Protein AF-A0A354B1X1-F1 (afdb_monomer_lite)

Structure (mmCIF, N/CA/C/O backbone):
data_AF-A0A354B1X1-F1
#
_entry.id   AF-A0A354B1X1-F1
#
loop_
_atom_site.group_PDB
_atom_site.id
_atom_site.type_symbol
_atom_site.label_atom_id
_atom_site.label_alt_id
_atom_site.label_comp_id
_atom_site.label_asym_id
_atom_site.label_entity_id
_atom_site.label_seq_id
_atom_site.pdbx_PDB_ins_code
_atom_site.Cartn_x
_atom_site.Cartn_y
_atom_site.Cartn_z
_atom_site.occupancy
_atom_site.B_iso_or_equiv
_atom_site.auth_seq_id
_atom_site.auth_comp_id
_atom_site.auth_asym_id
_atom_site.auth_atom_id
_atom_site.pdbx_PDB_model_num
ATOM 1 N N . MET A 1 1 ? -5.782 5.991 11.100 1.00 53.84 1 MET A N 1
ATOM 2 C CA . MET A 1 1 ? -5.327 4.883 10.242 1.00 53.84 1 MET A CA 1
ATOM 3 C C . MET A 1 1 ? -3.814 4.910 10.112 1.00 53.84 1 MET A C 1
ATOM 5 O O . MET A 1 1 ? -3.247 5.994 9.993 1.00 53.84 1 MET A O 1
ATOM 9 N N . LEU A 1 2 ? -3.175 3.744 10.144 1.00 49.97 2 LEU A N 1
ATOM 10 C CA . LEU A 1 2 ? -1.757 3.571 9.837 1.00 49.97 2 LEU A CA 1
ATOM 11 C C . LEU A 1 2 ? -1.636 2.838 8.501 1.00 49.97 2 LEU A C 1
ATOM 13 O O . LEU A 1 2 ? -2.218 1.767 8.366 1.00 49.97 2 LEU A O 1
ATOM 17 N N . ALA A 1 3 ? -0.896 3.402 7.552 1.00 46.31 3 ALA A N 1
ATOM 18 C CA . ALA A 1 3 ? -0.433 2.685 6.369 1.00 46.31 3 ALA A CA 1
ATOM 19 C C . ALA A 1 3 ? 1.086 2.509 6.469 1.00 46.31 3 ALA A C 1
ATOM 21 O O . ALA A 1 3 ? 1.779 3.444 6.873 1.00 46.31 3 ALA A O 1
ATOM 22 N N . GLY A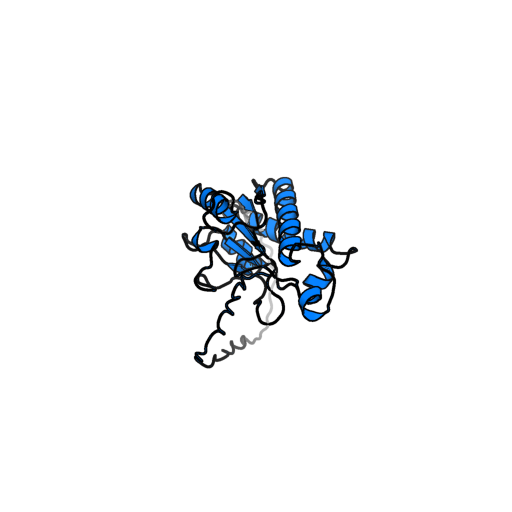 1 4 ? 1.622 1.339 6.142 1.00 41.38 4 GLY A N 1
ATOM 23 C CA . GLY A 1 4 ? 3.069 1.112 6.161 1.00 41.38 4 GLY A CA 1
ATOM 24 C C . GLY A 1 4 ? 3.432 -0.305 5.747 1.00 41.38 4 GLY A C 1
ATOM 25 O O . GLY A 1 4 ? 2.652 -1.218 5.975 1.00 41.38 4 GLY A O 1
ATOM 26 N N . HIS A 1 5 ? 4.613 -0.471 5.158 1.00 47.06 5 HIS A N 1
ATOM 27 C CA . HIS A 1 5 ? 5.128 -1.736 4.621 1.00 47.06 5 HIS A CA 1
ATOM 28 C C . HIS A 1 5 ? 6.514 -2.013 5.206 1.00 47.06 5 HIS A C 1
ATOM 30 O O . HIS A 1 5 ? 7.311 -1.078 5.345 1.00 47.06 5 HIS A O 1
ATOM 36 N N . ALA A 1 6 ? 6.821 -3.267 5.536 1.00 42.53 6 ALA A N 1
ATOM 37 C CA . ALA A 1 6 ? 8.193 -3.672 5.827 1.00 42.53 6 ALA A CA 1
ATOM 38 C C . ALA A 1 6 ? 8.509 -5.035 5.217 1.00 42.53 6 ALA A C 1
ATOM 40 O O . ALA A 1 6 ? 8.287 -6.073 5.833 1.00 42.53 6 ALA A O 1
ATOM 41 N N . ASP A 1 7 ? 9.170 -5.017 4.062 1.00 45.78 7 ASP A N 1
ATOM 42 C CA . ASP A 1 7 ? 9.957 -6.172 3.652 1.00 45.78 7 ASP A CA 1
ATOM 43 C C . ASP A 1 7 ? 11.351 -6.087 4.248 1.00 45.78 7 ASP A C 1
ATOM 45 O O . ASP A 1 7 ? 12.165 -5.224 3.901 1.00 45.78 7 ASP A O 1
ATOM 49 N N . SER A 1 8 ? 11.637 -7.051 5.114 1.00 38.62 8 SER A N 1
ATOM 50 C CA . SER A 1 8 ? 12.987 -7.350 5.557 1.00 38.62 8 SER A CA 1
ATOM 51 C C . SER A 1 8 ? 13.768 -7.972 4.396 1.00 38.62 8 SER A C 1
ATOM 53 O O . SER A 1 8 ? 13.547 -9.113 3.992 1.00 38.62 8 SER A O 1
ATOM 55 N N . GLN A 1 9 ? 14.721 -7.222 3.841 1.00 42.44 9 GLN A N 1
ATOM 56 C CA . GLN A 1 9 ? 15.690 -7.791 2.905 1.00 42.44 9 GLN A CA 1
ATOM 57 C C . GLN A 1 9 ? 16.529 -8.818 3.689 1.00 42.44 9 GLN A C 1
ATOM 59 O O . GLN A 1 9 ? 17.322 -8.424 4.550 1.00 42.44 9 GLN A O 1
ATOM 64 N N . GLY A 1 10 ? 16.317 -10.116 3.437 1.00 36.12 10 GLY A N 1
ATOM 65 C CA . GLY A 1 10 ? 17.122 -11.213 3.998 1.00 36.12 10 GLY A CA 1
ATOM 66 C C . GLY A 1 10 ? 16.450 -12.147 5.018 1.00 36.12 10 GLY A C 1
ATOM 67 O O . GLY A 1 10 ? 17.158 -12.940 5.634 1.00 36.12 10 GLY A O 1
ATOM 68 N N . ILE A 1 11 ? 15.126 -12.101 5.198 1.00 39.53 11 ILE A N 1
ATOM 69 C CA . ILE A 1 11 ? 14.359 -13.106 5.965 1.00 39.53 11 ILE A CA 1
ATOM 70 C C . ILE A 1 11 ? 13.405 -13.824 4.996 1.00 39.53 11 ILE A C 1
ATOM 72 O O . ILE A 1 11 ? 13.060 -13.277 3.948 1.00 39.53 11 ILE A O 1
ATOM 76 N N . GLY A 1 12 ? 13.006 -15.066 5.293 1.00 35.75 12 GLY A N 1
ATOM 77 C CA . GLY A 1 12 ? 11.992 -15.770 4.499 1.00 35.75 12 GLY A CA 1
ATOM 78 C C . GLY A 1 12 ? 10.719 -14.924 4.371 1.00 35.75 12 GLY A C 1
ATOM 79 O O . GLY A 1 12 ? 10.149 -14.542 5.389 1.00 35.75 12 GLY A O 1
ATOM 80 N N . GLY A 1 13 ? 10.319 -14.614 3.132 1.00 51.28 13 GLY A N 1
ATOM 81 C CA . GLY A 1 13 ? 9.258 -13.647 2.817 1.00 51.28 13 GLY A CA 1
ATOM 82 C C . GLY A 1 13 ? 9.728 -12.372 2.101 1.00 51.28 13 GLY A C 1
ATOM 83 O O . GLY A 1 13 ? 8.904 -11.505 1.862 1.00 51.28 13 GLY A O 1
ATOM 84 N N . ALA A 1 14 ? 11.015 -12.241 1.753 1.00 58.31 14 ALA A N 1
ATOM 85 C CA . ALA A 1 14 ? 11.520 -11.100 0.984 1.00 58.31 14 ALA A CA 1
ATOM 86 C C . ALA A 1 14 ? 10.729 -10.914 -0.327 1.00 58.31 14 ALA A C 1
ATOM 88 O O . ALA A 1 14 ? 10.703 -11.830 -1.152 1.00 58.31 14 ALA A O 1
ATOM 89 N N . GLY A 1 15 ? 10.096 -9.746 -0.485 1.00 71.56 15 GLY A N 1
ATOM 90 C CA . GLY A 1 15 ? 9.205 -9.421 -1.599 1.00 71.56 15 GLY A CA 1
ATOM 91 C C . GLY A 1 15 ? 9.776 -9.663 -3.002 1.00 71.56 15 GLY A C 1
ATOM 92 O O . GLY A 1 15 ? 10.963 -9.919 -3.212 1.00 71.56 15 GLY A O 1
ATOM 93 N N . THR A 1 16 ? 8.920 -9.583 -4.011 1.00 85.88 16 THR A N 1
ATOM 94 C CA . THR A 1 16 ? 9.250 -9.956 -5.384 1.00 85.88 16 THR A CA 1
ATOM 95 C C . THR A 1 16 ? 9.919 -8.831 -6.182 1.00 85.88 16 THR A C 1
ATOM 97 O O . THR A 1 16 ? 9.660 -7.640 -6.003 1.00 85.88 16 THR A O 1
ATOM 100 N N . GLY A 1 17 ? 10.770 -9.206 -7.141 1.00 88.88 17 GLY A N 1
ATOM 101 C CA . GLY A 1 17 ? 11.279 -8.281 -8.160 1.00 88.88 17 GLY A CA 1
ATOM 102 C C . GLY A 1 17 ? 10.258 -7.936 -9.253 1.00 88.88 17 GLY A C 1
ATOM 103 O O . GLY A 1 17 ? 10.550 -7.091 -10.091 1.00 88.88 17 GLY A O 1
ATOM 104 N N . GLY A 1 18 ? 9.095 -8.594 -9.276 1.00 92.94 18 GLY A N 1
ATOM 105 C CA . GLY A 1 18 ? 8.149 -8.508 -10.392 1.00 92.94 18 GLY A CA 1
ATOM 106 C C . GLY A 1 18 ? 8.584 -9.330 -11.608 1.00 92.94 18 GLY A C 1
ATOM 107 O O . GLY A 1 18 ? 9.717 -9.821 -11.688 1.00 92.94 18 GLY A O 1
ATOM 108 N N . GLU A 1 19 ? 7.670 -9.530 -12.555 1.00 95.75 19 GLU A N 1
ATOM 109 C CA . GLU A 1 19 ? 7.918 -10.333 -13.751 1.00 95.75 19 GLU A CA 1
ATOM 110 C C . GLU A 1 19 ? 9.001 -9.709 -14.641 1.00 95.75 19 GLU A C 1
ATOM 112 O O . GLU A 1 19 ? 9.834 -10.428 -15.208 1.00 95.75 19 GLU A O 1
ATOM 117 N N . ALA A 1 20 ? 9.043 -8.379 -14.745 1.00 96.19 20 ALA A N 1
ATOM 118 C CA . ALA A 1 20 ? 10.029 -7.680 -15.556 1.00 96.19 20 ALA A CA 1
ATOM 119 C C . ALA A 1 20 ? 11.461 -7.968 -15.085 1.00 96.19 20 ALA A C 1
ATOM 121 O O . ALA A 1 20 ? 12.326 -8.246 -15.916 1.00 96.19 20 ALA A O 1
ATOM 122 N N . VAL A 1 21 ? 11.720 -7.953 -13.774 1.00 94.31 21 VAL A N 1
ATOM 123 C CA . VAL A 1 21 ? 13.049 -8.284 -13.230 1.00 94.31 21 VAL A CA 1
ATOM 124 C C . VAL A 1 21 ? 13.249 -9.797 -13.201 1.00 94.31 21 VAL A C 1
ATOM 126 O O . VAL A 1 21 ? 14.232 -10.300 -13.742 1.00 94.31 21 VAL A O 1
ATOM 129 N N . GLY A 1 22 ? 12.303 -10.530 -12.608 1.00 90.31 22 GLY A N 1
ATOM 130 C CA . GLY A 1 22 ? 12.440 -11.954 -12.305 1.00 90.31 22 GLY A CA 1
ATOM 131 C C . GLY A 1 22 ? 12.430 -12.878 -13.524 1.00 90.31 22 GLY A C 1
ATOM 132 O O . GLY A 1 22 ? 13.046 -13.940 -13.481 1.00 90.31 22 GLY A O 1
ATOM 133 N N . ARG A 1 23 ? 11.768 -12.486 -14.622 1.00 93.06 23 ARG A N 1
ATOM 134 C CA . ARG A 1 23 ? 11.702 -13.286 -15.861 1.00 93.06 23 ARG A CA 1
ATOM 135 C C . ARG A 1 23 ? 12.296 -12.604 -17.081 1.00 93.06 23 ARG A C 1
ATOM 137 O O . ARG A 1 23 ? 12.815 -13.294 -17.952 1.00 93.06 23 ARG A O 1
ATOM 144 N N . ARG A 1 24 ? 12.193 -11.275 -17.185 1.00 93.69 24 ARG A N 1
ATOM 145 C CA . ARG A 1 24 ? 12.568 -10.538 -18.408 1.00 93.69 24 ARG A CA 1
ATOM 146 C C . ARG A 1 24 ? 13.929 -9.840 -18.314 1.00 93.69 24 ARG A C 1
ATOM 148 O O . ARG A 1 24 ? 14.354 -9.223 -19.287 1.00 93.69 24 ARG A O 1
ATOM 155 N N . GLY A 1 25 ? 14.619 -9.938 -17.175 1.00 93.00 25 GLY A N 1
ATOM 156 C CA . GLY A 1 25 ? 15.965 -9.390 -16.988 1.00 93.00 25 GLY A CA 1
ATOM 157 C C . GLY A 1 25 ? 16.028 -7.860 -16.942 1.00 93.00 25 GLY A C 1
ATOM 158 O O . GLY A 1 25 ? 17.091 -7.282 -17.175 1.00 93.00 25 GLY A O 1
ATOM 159 N N . ALA A 1 26 ? 14.909 -7.185 -16.661 1.00 95.50 26 ALA A N 1
ATOM 160 C CA . ALA A 1 26 ? 14.908 -5.748 -16.421 1.00 95.50 26 ALA A CA 1
ATOM 161 C C . ALA A 1 26 ? 15.736 -5.406 -15.173 1.00 95.50 26 ALA A C 1
ATOM 163 O O . ALA A 1 26 ? 15.886 -6.209 -14.252 1.00 95.50 26 ALA A O 1
ATOM 164 N N . ARG A 1 27 ? 16.257 -4.178 -15.118 1.00 95.62 27 ARG A N 1
ATOM 165 C CA . ARG A 1 27 ? 16.902 -3.670 -13.901 1.00 95.62 27 ARG A CA 1
ATOM 166 C C . ARG A 1 27 ? 15.845 -3.392 -12.820 1.00 95.62 27 ARG A C 1
ATOM 168 O O . ARG A 1 27 ? 14.751 -2.955 -13.183 1.00 95.62 27 ARG A O 1
ATOM 175 N N . PRO A 1 28 ? 16.159 -3.571 -11.526 1.00 94.62 28 PRO A N 1
ATOM 176 C CA . PRO A 1 28 ? 15.285 -3.125 -10.442 1.00 94.62 28 PRO A CA 1
ATOM 177 C C . PRO A 1 28 ? 14.947 -1.638 -10.569 1.00 94.62 28 PRO A C 1
ATOM 179 O O . PRO A 1 28 ? 15.780 -0.856 -11.038 1.00 94.62 28 PRO A O 1
ATOM 182 N N . MET A 1 29 ? 13.756 -1.240 -10.121 1.00 95.38 29 MET A N 1
ATOM 183 C CA . MET A 1 29 ? 13.341 0.169 -10.091 1.00 95.38 29 MET A CA 1
ATOM 184 C C . MET A 1 29 ? 14.264 1.013 -9.210 1.00 95.38 29 MET A C 1
ATOM 186 O O . MET A 1 29 ? 14.558 2.164 -9.532 1.00 95.38 29 MET A O 1
ATOM 190 N N . GLN A 1 30 ? 14.764 0.424 -8.122 1.00 93.12 30 GLN A N 1
ATOM 191 C CA . GLN A 1 30 ? 15.759 1.037 -7.256 1.00 93.12 30 GLN A CA 1
ATOM 192 C C . GLN A 1 30 ? 16.784 -0.013 -6.800 1.00 93.12 30 GLN A C 1
ATOM 194 O O . GLN A 1 30 ? 16.403 -1.022 -6.205 1.00 93.12 30 GLN A O 1
ATOM 199 N N . PRO A 1 31 ? 18.095 0.214 -7.009 1.00 88.62 31 PRO A N 1
ATOM 200 C CA . PRO A 1 31 ? 19.125 -0.685 -6.503 1.00 88.62 31 PRO A CA 1
ATOM 201 C C . PRO A 1 31 ? 19.027 -0.896 -4.985 1.00 88.62 31 PRO A C 1
ATOM 203 O O . PRO A 1 31 ? 18.864 0.056 -4.217 1.00 88.62 31 PRO A O 1
ATOM 206 N N . GLY A 1 32 ? 19.165 -2.151 -4.553 1.00 84.94 32 GLY A N 1
ATOM 207 C CA . GLY A 1 32 ? 19.193 -2.532 -3.138 1.00 84.94 32 GLY A CA 1
ATOM 208 C C . GLY A 1 32 ? 17.826 -2.728 -2.474 1.00 84.94 32 GLY A C 1
ATOM 209 O O . GLY A 1 32 ? 17.794 -2.951 -1.266 1.00 84.94 32 GLY A O 1
ATOM 210 N N . ILE A 1 33 ? 16.721 -2.648 -3.224 1.00 86.44 33 ILE A N 1
ATOM 211 C CA . ILE A 1 33 ? 15.389 -3.081 -2.779 1.00 86.44 33 ILE A CA 1
ATOM 212 C C . ILE A 1 33 ? 14.670 -3.848 -3.894 1.00 86.44 33 ILE A C 1
ATOM 214 O O . ILE A 1 33 ? 15.034 -3.742 -5.065 1.00 86.44 33 ILE A O 1
ATOM 218 N N . THR A 1 34 ? 13.660 -4.627 -3.517 1.00 90.00 34 THR A N 1
ATOM 219 C CA . THR A 1 34 ? 12.763 -5.312 -4.452 1.00 90.00 34 THR A CA 1
ATOM 220 C C . THR A 1 34 ? 11.789 -4.314 -5.075 1.00 90.00 34 THR A C 1
ATOM 222 O O . THR A 1 34 ? 11.511 -3.256 -4.500 1.00 90.00 34 THR A O 1
ATOM 225 N N . ASP A 1 35 ? 11.261 -4.640 -6.251 1.00 93.94 35 ASP A N 1
ATOM 226 C CA . ASP A 1 35 ? 10.293 -3.766 -6.914 1.00 93.94 35 ASP A CA 1
ATOM 227 C C . ASP A 1 35 ? 8.954 -3.753 -6.179 1.00 93.94 35 ASP A C 1
ATOM 229 O O . ASP A 1 35 ? 8.323 -2.702 -6.114 1.00 93.94 35 ASP A O 1
ATOM 233 N N . GLU A 1 36 ? 8.565 -4.863 -5.546 1.00 93.38 36 GLU A N 1
ATOM 234 C CA . GLU A 1 36 ? 7.450 -4.887 -4.594 1.00 93.38 36 GLU A CA 1
ATOM 235 C C . GLU A 1 36 ? 7.636 -3.827 -3.503 1.00 93.38 36 GLU A C 1
ATOM 237 O O . GLU A 1 36 ? 6.812 -2.924 -3.380 1.00 93.38 36 GLU A O 1
ATOM 242 N N . LEU A 1 37 ? 8.765 -3.842 -2.785 1.00 90.56 37 LEU A N 1
ATOM 243 C CA . LEU A 1 37 ? 9.049 -2.853 -1.742 1.00 90.56 37 LEU A CA 1
ATOM 244 C C . LEU A 1 37 ? 9.033 -1.420 -2.298 1.00 90.56 37 LEU A C 1
ATOM 246 O O . LEU A 1 37 ? 8.475 -0.517 -1.671 1.00 90.56 37 LEU A O 1
ATOM 250 N N . TYR A 1 38 ? 9.614 -1.197 -3.478 1.00 94.06 38 TYR A N 1
ATOM 251 C CA . TYR A 1 38 ? 9.602 0.114 -4.128 1.00 94.06 38 TYR A CA 1
ATOM 252 C C . TYR A 1 38 ? 8.170 0.615 -4.385 1.00 94.06 38 TYR A C 1
ATOM 254 O O . TYR A 1 38 ? 7.822 1.735 -3.991 1.00 94.06 38 TYR A O 1
ATOM 262 N N . TRP A 1 39 ? 7.321 -0.213 -4.998 1.00 96.44 39 TRP A N 1
ATOM 263 C CA . TRP A 1 39 ? 5.951 0.167 -5.333 1.00 96.44 39 TRP A CA 1
ATOM 264 C C . TRP A 1 39 ? 5.037 0.248 -4.105 1.00 96.44 39 TRP A C 1
ATOM 266 O O . TRP A 1 39 ? 4.204 1.159 -4.044 1.00 96.44 39 TRP A O 1
ATOM 276 N N . ASN A 1 40 ? 5.221 -0.611 -3.097 1.00 94.44 40 ASN A N 1
ATOM 277 C CA . ASN A 1 40 ? 4.496 -0.561 -1.822 1.00 94.44 40 ASN A CA 1
ATOM 278 C C . ASN A 1 40 ? 4.704 0.787 -1.123 1.00 94.44 40 ASN A C 1
ATOM 280 O O . ASN A 1 40 ? 3.740 1.417 -0.676 1.00 94.44 40 ASN A O 1
ATOM 284 N N . LEU A 1 41 ? 5.951 1.275 -1.076 1.00 92.75 41 LEU A N 1
ATOM 285 C CA . LEU A 1 41 ? 6.289 2.562 -0.460 1.00 92.75 41 LEU A CA 1
ATOM 286 C C . LEU A 1 41 ? 5.665 3.741 -1.213 1.00 92.75 41 LEU A C 1
ATOM 288 O O . LEU A 1 41 ? 5.050 4.611 -0.592 1.00 92.75 41 LEU A O 1
ATOM 292 N N . LEU A 1 42 ? 5.789 3.776 -2.544 1.00 96.38 42 LEU A N 1
ATOM 293 C CA . LEU A 1 42 ? 5.193 4.848 -3.349 1.00 96.38 42 LEU A CA 1
ATOM 294 C C . LEU A 1 42 ? 3.667 4.870 -3.236 1.00 96.38 42 LEU A C 1
ATOM 296 O O . LEU A 1 42 ? 3.078 5.938 -3.061 1.00 96.38 42 LEU A O 1
ATOM 300 N N . THR A 1 43 ? 3.036 3.697 -3.266 1.00 97.88 43 THR A N 1
ATOM 301 C CA . THR A 1 43 ? 1.580 3.567 -3.142 1.00 97.88 43 THR A CA 1
ATOM 302 C C . THR A 1 43 ? 1.110 3.978 -1.750 1.00 97.88 43 THR A C 1
ATOM 304 O O . THR A 1 43 ? 0.194 4.787 -1.635 1.00 97.88 43 THR A O 1
ATOM 307 N N . SER A 1 44 ? 1.781 3.526 -0.686 1.00 96.31 44 SER A N 1
ATOM 308 C CA . SER A 1 44 ? 1.450 3.902 0.698 1.00 96.31 44 SER A CA 1
ATOM 309 C C . SER A 1 44 ? 1.557 5.411 0.932 1.00 96.31 44 SER A C 1
ATOM 311 O O . SER A 1 44 ? 0.676 6.008 1.552 1.00 96.31 44 SER A O 1
ATOM 313 N N . ARG A 1 45 ? 2.599 6.057 0.390 1.00 97.12 45 ARG A N 1
ATOM 314 C CA . ARG A 1 45 ? 2.751 7.521 0.437 1.00 97.12 45 ARG A CA 1
ATOM 315 C C . ARG A 1 45 ? 1.617 8.229 -0.297 1.00 97.12 45 ARG A C 1
ATOM 317 O O . ARG A 1 45 ? 1.052 9.176 0.246 1.00 97.12 45 ARG A O 1
ATOM 324 N N . ALA A 1 46 ? 1.267 7.768 -1.498 1.00 98.25 46 ALA A N 1
ATOM 325 C CA . ALA A 1 46 ? 0.176 8.346 -2.279 1.00 98.25 46 ALA A CA 1
ATOM 326 C C . ALA A 1 46 ? -1.182 8.192 -1.575 1.00 98.25 46 ALA A C 1
ATOM 328 O O . ALA A 1 46 ? -1.940 9.157 -1.518 1.00 98.25 46 ALA A O 1
ATOM 329 N N . VAL A 1 47 ? -1.454 7.028 -0.975 1.00 98.38 47 VAL A N 1
ATOM 330 C CA . VAL A 1 47 ? -2.663 6.766 -0.178 1.00 98.38 47 VAL A CA 1
ATOM 331 C C . VAL A 1 47 ? -2.747 7.696 1.025 1.00 98.38 47 VAL A C 1
ATOM 333 O O . VAL A 1 47 ? -3.780 8.325 1.227 1.00 98.38 47 VAL A O 1
ATOM 336 N N . VAL A 1 48 ? -1.675 7.820 1.813 1.00 97.62 48 VAL A N 1
ATOM 337 C CA . VAL A 1 48 ? -1.674 8.702 2.992 1.00 97.62 48 VAL A CA 1
ATOM 338 C C . VAL A 1 48 ? -1.838 10.160 2.579 1.00 97.62 48 VAL A C 1
ATOM 340 O O . VAL A 1 48 ? -2.638 10.864 3.187 1.00 97.62 48 VAL A O 1
ATOM 343 N N . ARG A 1 49 ? -1.133 10.607 1.532 1.00 98.12 49 ARG A N 1
ATOM 344 C CA . ARG A 1 49 ? -1.268 11.970 1.005 1.00 98.12 49 ARG A CA 1
ATOM 345 C C . ARG A 1 49 ? -2.709 12.255 0.582 1.00 98.12 49 ARG A C 1
ATOM 347 O O . ARG A 1 49 ? -3.309 13.192 1.096 1.00 98.12 49 ARG A O 1
ATOM 354 N N . LEU A 1 50 ? -3.267 11.428 -0.302 1.00 98.44 50 LEU A N 1
ATOM 355 C CA . LEU A 1 50 ? -4.623 11.617 -0.816 1.00 98.44 50 LEU A CA 1
ATOM 356 C C . LEU A 1 50 ? -5.676 11.492 0.292 1.00 98.44 50 LEU A C 1
ATOM 358 O O . LEU A 1 50 ? -6.641 12.246 0.320 1.00 98.44 50 LEU A O 1
ATOM 362 N N . GLY A 1 51 ? -5.496 10.564 1.230 1.00 97.75 51 GLY A N 1
ATOM 363 C CA . GLY A 1 51 ? -6.394 10.418 2.368 1.00 97.75 51 GLY A CA 1
ATOM 364 C C . GLY A 1 51 ? -6.412 11.662 3.252 1.00 97.75 51 GLY A C 1
ATOM 365 O O . GLY A 1 51 ? -7.489 12.131 3.606 1.00 97.75 51 GLY A O 1
ATOM 366 N N . LEU A 1 52 ? -5.244 12.242 3.552 1.00 98.06 52 LEU A N 1
ATOM 367 C CA . LEU A 1 52 ? -5.152 13.512 4.281 1.00 98.06 52 LEU A CA 1
ATOM 368 C C . LEU A 1 52 ? -5.813 14.662 3.508 1.00 98.06 52 LEU A C 1
ATOM 370 O O . LEU A 1 52 ? -6.563 15.432 4.103 1.00 98.06 52 LEU A O 1
ATOM 374 N N . GLU A 1 53 ? -5.592 14.751 2.192 1.00 98.19 53 GLU A N 1
ATOM 375 C CA . GLU A 1 53 ? -6.255 15.732 1.314 1.00 98.19 53 GLU A CA 1
ATOM 376 C C . GLU A 1 53 ? -7.787 15.600 1.348 1.00 98.19 53 GLU A C 1
ATOM 378 O O . GLU A 1 53 ? -8.495 16.601 1.260 1.00 98.19 53 GLU A O 1
ATOM 383 N N . ARG A 1 54 ? -8.304 14.380 1.536 1.00 97.12 54 ARG A N 1
ATOM 384 C CA . ARG A 1 54 ? -9.739 14.091 1.686 1.00 97.12 54 ARG A CA 1
ATOM 385 C C . ARG A 1 54 ? -10.244 14.101 3.133 1.00 97.12 54 ARG A C 1
ATOM 387 O O . ARG A 1 54 ? -11.379 13.722 3.400 1.00 97.12 54 ARG A O 1
ATOM 394 N N . GLY A 1 55 ? -9.427 14.556 4.082 1.00 96.44 55 GLY A N 1
ATOM 395 C CA . GLY A 1 55 ? -9.827 14.720 5.482 1.00 96.44 55 GLY A CA 1
ATOM 396 C C . GLY A 1 55 ? -9.789 13.443 6.327 1.00 96.44 55 GLY A C 1
ATOM 397 O O . GLY A 1 55 ? -10.261 13.448 7.465 1.00 96.44 55 GLY A O 1
ATOM 398 N N . LEU A 1 56 ? -9.205 12.351 5.826 1.00 95.62 56 LEU A N 1
ATOM 399 C CA . LEU A 1 56 ? -8.973 11.143 6.615 1.00 95.62 56 LEU A CA 1
ATOM 400 C C . LEU A 1 56 ? -7.794 11.337 7.576 1.00 95.62 56 LEU A C 1
ATOM 402 O O . LEU A 1 56 ? -6.725 11.814 7.202 1.00 95.62 56 LEU A O 1
ATOM 406 N N . SER A 1 57 ? -7.943 10.870 8.818 1.00 94.50 57 SER A N 1
ATOM 407 C CA . SER A 1 57 ? -6.836 10.833 9.781 1.00 94.50 57 SER A CA 1
ATOM 408 C C . SER A 1 57 ? -5.903 9.651 9.488 1.00 94.50 57 SER A C 1
ATOM 410 O O . SER A 1 57 ? -6.098 8.528 9.975 1.00 94.50 57 SER A O 1
ATOM 412 N N . MET A 1 58 ? -4.886 9.895 8.660 1.00 94.38 58 MET A N 1
ATOM 413 C CA . MET A 1 58 ? -3.920 8.887 8.215 1.00 94.38 58 MET A CA 1
ATOM 414 C C . MET A 1 58 ? -2.494 9.231 8.633 1.00 94.38 58 MET A C 1
ATOM 416 O O . MET A 1 58 ? -2.109 10.394 8.719 1.00 94.38 58 MET A O 1
ATOM 420 N N . ARG A 1 59 ? -1.693 8.198 8.892 1.00 93.19 59 ARG A N 1
ATOM 421 C CA . ARG A 1 59 ? -0.256 8.316 9.142 1.00 93.19 59 ARG A CA 1
ATOM 422 C C . ARG A 1 59 ? 0.477 7.219 8.388 1.00 93.19 59 ARG A C 1
ATOM 424 O O . ARG A 1 59 ? 0.036 6.071 8.395 1.00 93.19 59 ARG A O 1
ATOM 431 N N . LEU A 1 60 ? 1.598 7.587 7.781 1.00 93.06 60 LEU A N 1
ATOM 432 C CA . LEU A 1 60 ? 2.547 6.642 7.209 1.00 93.06 60 LEU A CA 1
ATOM 433 C C . LEU A 1 60 ? 3.520 6.184 8.298 1.00 93.06 60 LEU A C 1
ATOM 435 O O . LEU A 1 60 ? 3.999 7.011 9.076 1.00 93.06 60 LEU A O 1
ATOM 439 N N . TYR A 1 61 ? 3.840 4.894 8.330 1.00 89.88 61 TYR A N 1
ATOM 440 C CA . TYR A 1 61 ? 4.983 4.388 9.081 1.00 89.88 61 TYR A CA 1
ATOM 441 C C . TYR A 1 61 ? 5.988 3.731 8.144 1.00 89.88 61 TYR A C 1
ATOM 443 O O . TYR A 1 61 ? 5.697 2.710 7.523 1.00 89.88 61 TYR A O 1
ATOM 451 N N . GLU A 1 62 ? 7.180 4.314 8.081 1.00 85.50 62 GLU A N 1
ATOM 452 C CA . GLU A 1 62 ? 8.347 3.714 7.447 1.00 85.50 62 GLU A CA 1
ATOM 453 C C . GLU A 1 62 ? 9.332 3.319 8.555 1.00 85.50 62 GLU A C 1
ATOM 455 O O . GLU A 1 62 ? 9.760 4.192 9.321 1.00 85.50 62 GLU A O 1
ATOM 460 N N . PRO A 1 63 ? 9.685 2.028 8.688 1.00 81.56 63 PRO A N 1
ATOM 461 C CA . PRO A 1 63 ? 10.700 1.603 9.640 1.00 81.56 63 PRO A CA 1
ATOM 462 C C . PRO A 1 63 ? 12.022 2.367 9.440 1.00 81.56 63 PRO A C 1
ATOM 464 O O . PRO A 1 63 ? 12.434 2.599 8.300 1.00 81.56 63 PRO A O 1
ATOM 467 N N . PRO A 1 64 ? 12.745 2.720 10.521 1.00 77.06 64 PRO A N 1
ATOM 468 C CA . PRO A 1 64 ? 13.990 3.492 10.431 1.00 77.06 64 PRO A CA 1
ATOM 469 C C . PRO A 1 64 ? 15.128 2.726 9.740 1.00 77.06 64 PRO A C 1
ATOM 471 O O . PRO A 1 64 ? 16.104 3.323 9.290 1.00 77.06 64 PRO A O 1
ATOM 474 N N . VAL A 1 65 ? 15.018 1.399 9.671 1.00 79.50 65 VAL A N 1
ATOM 475 C CA . VAL A 1 65 ? 15.933 0.513 8.952 1.00 79.50 65 VAL A CA 1
ATOM 476 C C . VAL A 1 65 ? 15.118 -0.515 8.175 1.00 79.50 65 VAL A C 1
ATOM 478 O O . VAL A 1 65 ? 14.067 -0.955 8.634 1.00 79.50 65 VAL A O 1
ATOM 481 N N . ARG A 1 66 ? 15.606 -0.900 6.994 1.00 72.81 66 ARG A N 1
ATOM 482 C CA . ARG A 1 66 ? 14.865 -1.767 6.061 1.00 72.81 66 ARG A CA 1
ATOM 483 C C . ARG A 1 66 ? 14.867 -3.243 6.455 1.00 72.81 66 ARG A C 1
ATOM 485 O O . ARG A 1 66 ? 13.939 -3.958 6.115 1.00 72.81 66 ARG A O 1
ATOM 492 N N . SER A 1 67 ? 15.891 -3.696 7.173 1.00 72.31 67 SER A N 1
ATOM 493 C CA . SER A 1 67 ? 16.015 -5.094 7.591 1.00 72.31 67 SER A CA 1
ATOM 494 C C . SER A 1 67 ? 16.056 -5.180 9.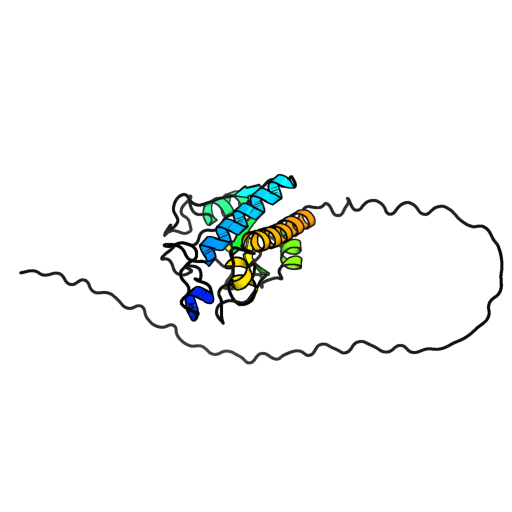105 1.00 72.31 67 SER A C 1
ATOM 496 O O . SER A 1 67 ? 17.010 -4.728 9.737 1.00 72.31 67 SER A O 1
ATOM 498 N N . ILE A 1 68 ? 15.015 -5.778 9.678 1.00 73.12 68 ILE A N 1
ATOM 499 C CA . ILE A 1 68 ? 14.906 -6.065 11.105 1.00 73.12 68 ILE A CA 1
ATOM 500 C C . ILE A 1 68 ? 14.607 -7.556 11.241 1.00 73.12 68 ILE A C 1
ATOM 502 O O . ILE A 1 68 ? 13.570 -8.012 10.772 1.00 73.12 68 ILE A O 1
ATOM 506 N N . ALA A 1 69 ? 15.538 -8.306 11.841 1.00 75.50 69 ALA A N 1
ATOM 507 C CA . ALA A 1 69 ? 15.476 -9.769 11.933 1.00 75.50 69 ALA A CA 1
ATOM 508 C C . ALA A 1 69 ? 14.307 -10.277 12.794 1.00 75.50 69 ALA A C 1
ATOM 510 O O . ALA A 1 69 ? 13.687 -11.292 12.487 1.00 75.50 69 ALA A O 1
ATOM 511 N N . ASP A 1 70 ? 14.023 -9.576 13.890 1.00 81.25 70 ASP A N 1
ATOM 512 C CA . ASP A 1 70 ? 12.947 -9.930 14.805 1.00 81.25 70 ASP A CA 1
ATOM 513 C C . ASP A 1 70 ? 11.658 -9.198 14.418 1.00 81.25 70 ASP A C 1
ATOM 515 O O . ASP A 1 70 ? 11.551 -7.981 14.561 1.00 81.25 70 ASP A O 1
ATOM 519 N N . GLY A 1 71 ? 10.648 -9.949 13.977 1.00 78.31 71 GLY A N 1
ATOM 520 C CA . GLY A 1 71 ? 9.327 -9.404 13.655 1.00 78.31 71 GLY A CA 1
ATOM 521 C C . GLY A 1 71 ? 8.602 -8.755 14.846 1.00 78.31 71 GLY A C 1
ATOM 522 O O . GLY A 1 71 ? 7.628 -8.031 14.637 1.00 78.31 71 GLY A O 1
ATOM 523 N N . ASN A 1 72 ? 9.053 -8.994 16.083 1.00 85.31 72 ASN A N 1
ATOM 524 C CA . ASN A 1 72 ? 8.538 -8.362 17.299 1.00 85.31 72 ASN A CA 1
ATOM 525 C C . ASN A 1 72 ? 9.377 -7.168 17.782 1.00 85.31 72 ASN A C 1
ATOM 527 O O . ASN A 1 72 ? 9.011 -6.559 18.790 1.00 85.31 72 ASN A O 1
ATOM 531 N N . ASP A 1 73 ? 10.462 -6.809 17.090 1.00 88.00 73 ASP A N 1
ATOM 532 C CA . ASP A 1 73 ? 11.236 -5.608 17.415 1.00 88.00 73 ASP A CA 1
ATOM 533 C C . ASP A 1 73 ? 10.304 -4.381 17.369 1.00 88.00 73 ASP A C 1
ATOM 535 O O . ASP A 1 73 ? 9.486 -4.255 16.451 1.00 88.00 73 ASP A O 1
ATOM 539 N N . PRO A 1 74 ? 10.370 -3.469 18.356 1.00 90.00 74 PRO A N 1
ATOM 540 C CA . PRO A 1 74 ? 9.449 -2.336 18.461 1.00 90.00 74 PRO A CA 1
ATOM 541 C C . PRO A 1 74 ? 9.506 -1.365 17.272 1.00 90.00 74 PRO A C 1
ATOM 543 O O . PRO A 1 74 ? 8.605 -0.542 17.121 1.00 90.00 74 PRO A O 1
ATOM 546 N N . ARG A 1 75 ? 10.546 -1.445 16.435 1.00 87.38 75 ARG A N 1
ATOM 547 C CA . ARG A 1 75 ? 10.744 -0.613 15.241 1.00 87.38 75 ARG A CA 1
ATOM 548 C C . ARG A 1 75 ? 10.172 -1.237 13.964 1.00 87.38 75 ARG A C 1
ATOM 550 O O . ARG A 1 75 ? 10.302 -0.638 12.900 1.00 87.38 75 ARG A O 1
ATOM 557 N N . THR A 1 76 ? 9.595 -2.439 14.018 1.00 86.38 76 THR A N 1
ATOM 558 C CA . THR A 1 76 ? 8.914 -3.018 12.851 1.00 86.38 76 THR A CA 1
ATOM 559 C C . THR A 1 76 ? 7.566 -2.343 12.630 1.00 86.38 76 THR A C 1
ATOM 561 O O . THR A 1 76 ? 6.893 -1.912 13.573 1.00 86.38 76 THR A O 1
ATOM 564 N N . ASN A 1 77 ? 7.125 -2.298 11.372 1.00 85.69 77 ASN A N 1
ATOM 565 C CA . ASN A 1 77 ? 5.756 -1.909 11.034 1.00 85.69 77 ASN A CA 1
ATOM 566 C C . ASN A 1 77 ? 4.732 -2.805 11.747 1.00 85.69 77 ASN A C 1
ATOM 568 O O . ASN A 1 77 ? 3.693 -2.314 12.171 1.00 85.69 77 ASN A O 1
ATOM 572 N N . TRP A 1 78 ? 5.044 -4.084 11.959 1.00 89.19 78 TRP A N 1
ATOM 573 C CA . TRP A 1 78 ? 4.188 -5.014 12.684 1.00 89.19 78 TRP A CA 1
ATOM 574 C C . TRP A 1 78 ? 4.020 -4.650 14.158 1.00 89.19 78 TRP A C 1
ATOM 576 O O . TRP A 1 78 ? 2.904 -4.703 14.673 1.00 89.19 78 TRP A O 1
ATOM 586 N N . SER A 1 79 ? 5.086 -4.248 14.850 1.00 90.62 79 SER A N 1
ATOM 587 C CA . SER A 1 79 ? 4.994 -3.821 16.250 1.00 90.62 79 SER A CA 1
ATOM 588 C C . SER A 1 79 ? 4.227 -2.511 16.397 1.00 90.62 79 SER A C 1
ATOM 590 O O . SER A 1 79 ? 3.347 -2.407 17.257 1.00 90.62 79 SER A O 1
ATOM 592 N N . VAL A 1 80 ? 4.512 -1.532 15.536 1.00 91.94 80 VAL A N 1
ATOM 593 C CA . VAL A 1 80 ? 3.825 -0.233 15.545 1.00 91.94 80 VAL A CA 1
ATOM 594 C C . VAL A 1 80 ? 2.365 -0.370 15.107 1.00 91.94 80 VAL A C 1
ATOM 596 O O . VAL A 1 80 ? 1.475 0.199 15.740 1.00 91.94 80 VAL A O 1
ATOM 599 N N . GLY A 1 81 ? 2.098 -1.173 14.078 1.00 92.00 81 GLY A N 1
ATOM 600 C CA . GLY A 1 81 ? 0.759 -1.495 13.591 1.00 92.00 81 GLY A CA 1
ATOM 601 C C . GLY A 1 81 ? -0.072 -2.224 14.641 1.00 92.00 81 GLY A C 1
ATOM 602 O O . GLY A 1 81 ? -1.196 -1.809 14.909 1.00 92.00 81 GLY A O 1
ATOM 603 N N . ARG A 1 82 ? 0.507 -3.218 15.329 1.00 93.06 82 ARG A N 1
ATOM 604 C CA . ARG A 1 82 ? -0.137 -3.908 16.457 1.00 93.06 82 ARG A CA 1
ATOM 605 C C . ARG A 1 82 ? -0.537 -2.934 17.559 1.00 93.06 82 ARG A C 1
ATOM 607 O O . ARG A 1 82 ? -1.664 -2.985 18.040 1.00 93.06 82 ARG A O 1
ATOM 614 N N . ALA A 1 83 ? 0.376 -2.050 17.964 1.00 94.44 83 ALA A N 1
ATOM 615 C CA . ALA A 1 83 ? 0.090 -1.051 18.990 1.00 94.44 83 ALA A CA 1
ATOM 616 C C . ALA A 1 83 ? -1.009 -0.071 18.539 1.00 94.44 83 ALA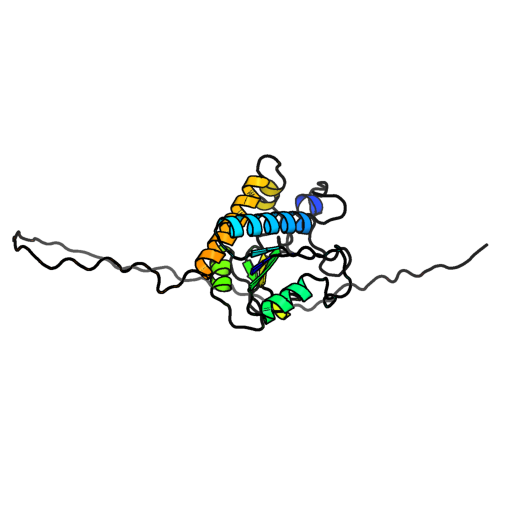 A C 1
ATOM 618 O O . ALA A 1 83 ? -1.879 0.282 19.332 1.00 94.44 83 ALA A O 1
ATOM 619 N N . HIS A 1 84 ? -1.012 0.332 17.262 1.00 93.50 84 HIS A N 1
ATOM 620 C CA . HIS A 1 84 ? -2.066 1.181 16.706 1.00 93.50 84 HIS A CA 1
ATOM 621 C C . HIS A 1 84 ? -3.432 0.485 16.704 1.00 93.50 84 HIS A C 1
ATOM 623 O O . HIS A 1 84 ? -4.415 1.091 17.131 1.00 93.50 84 HIS A O 1
ATOM 629 N N . ALA A 1 85 ? -3.477 -0.775 16.266 1.00 92.94 85 ALA A N 1
ATOM 630 C CA . ALA A 1 85 ? -4.689 -1.585 16.229 1.00 92.94 85 ALA A CA 1
ATOM 631 C C . ALA A 1 85 ? -5.253 -1.837 17.635 1.00 92.94 85 ALA A C 1
ATOM 633 O O . ALA A 1 85 ? -6.444 -1.652 17.869 1.00 92.94 85 ALA A O 1
ATOM 634 N N . ALA A 1 86 ? -4.390 -2.158 18.604 1.00 92.69 86 ALA A N 1
ATOM 635 C CA . ALA A 1 86 ? -4.781 -2.325 20.004 1.00 92.69 86 ALA A CA 1
ATOM 636 C C . ALA A 1 86 ? -5.355 -1.039 20.631 1.00 92.69 86 ALA A C 1
ATOM 638 O O . ALA A 1 86 ? -6.171 -1.111 21.544 1.00 92.69 86 ALA A O 1
ATOM 639 N N . GLY A 1 87 ? -4.961 0.136 20.128 1.00 93.06 87 GLY A N 1
ATOM 640 C CA . GLY A 1 87 ? -5.527 1.431 20.514 1.00 93.06 87 GLY A CA 1
ATOM 641 C C . GLY A 1 87 ? -6.841 1.798 19.808 1.00 93.06 87 GLY A C 1
ATOM 642 O O . GLY A 1 87 ? -7.269 2.944 19.919 1.00 93.06 87 GLY A O 1
ATOM 643 N N . GLY A 1 88 ? -7.453 0.880 19.050 1.00 91.31 88 GLY A N 1
ATOM 644 C CA . GLY A 1 88 ? -8.693 1.115 18.298 1.00 91.31 88 GLY A CA 1
ATOM 645 C C . GLY A 1 88 ? -8.493 1.756 16.920 1.00 91.31 88 GLY A C 1
ATOM 646 O O . GLY A 1 88 ? -9.460 2.151 16.271 1.00 91.31 88 GLY A O 1
ATOM 647 N N . GLY A 1 89 ? -7.247 1.888 16.460 1.00 93.06 89 GLY A N 1
ATOM 648 C CA . GLY A 1 89 ? -6.942 2.355 15.113 1.00 93.06 89 GLY A CA 1
ATOM 649 C C . GLY A 1 89 ? -7.085 1.256 14.059 1.00 93.06 89 GLY A C 1
ATOM 650 O O . GLY A 1 89 ? -6.966 0.074 14.355 1.00 93.06 89 GLY A O 1
ATOM 651 N N . TYR A 1 90 ? -7.270 1.647 12.799 1.00 94.94 90 TYR A N 1
ATOM 652 C CA . TYR A 1 90 ? -7.174 0.722 11.667 1.00 94.94 90 TYR A CA 1
ATOM 653 C C . TYR A 1 90 ? -5.751 0.730 11.094 1.00 94.94 90 TYR A C 1
ATOM 655 O O . TYR A 1 90 ? -5.230 1.804 10.766 1.00 94.94 90 TYR A O 1
ATOM 663 N N . ALA A 1 91 ? -5.117 -0.439 10.993 1.00 95.00 91 ALA A N 1
ATOM 664 C CA . ALA A 1 91 ? -3.774 -0.610 10.442 1.00 95.00 91 ALA A CA 1
ATOM 665 C C . ALA A 1 91 ? -3.837 -1.426 9.144 1.00 95.00 91 ALA A C 1
ATOM 667 O O . ALA A 1 91 ? -4.395 -2.521 9.133 1.00 95.00 91 ALA A O 1
ATOM 668 N N . LEU A 1 92 ? -3.249 -0.881 8.080 1.00 95.69 92 LEU A N 1
ATOM 669 C CA . LEU A 1 92 ? -3.235 -1.454 6.741 1.00 95.69 92 LEU A CA 1
ATOM 670 C C . LEU A 1 92 ? -1.800 -1.534 6.220 1.00 95.69 92 LEU A C 1
ATOM 672 O O . LEU A 1 92 ? -1.075 -0.541 6.203 1.00 95.69 92 LEU A O 1
ATOM 676 N N . GLU A 1 93 ? -1.412 -2.705 5.755 1.00 94.25 93 GLU A N 1
ATOM 677 C CA . GLU A 1 93 ? -0.174 -2.950 5.029 1.00 94.25 93 GLU A CA 1
ATOM 678 C C . GLU A 1 93 ? -0.518 -3.128 3.542 1.00 94.25 93 GLU A C 1
ATOM 680 O O . GLU A 1 93 ? -1.470 -3.828 3.205 1.00 94.25 93 GLU A O 1
ATOM 685 N N . ILE A 1 94 ? 0.186 -2.424 2.652 1.00 94.81 94 ILE A N 1
ATOM 686 C CA . ILE A 1 94 ? -0.097 -2.423 1.207 1.00 94.81 94 ILE A CA 1
ATOM 687 C C . ILE A 1 94 ? 1.017 -3.180 0.500 1.00 94.81 94 ILE A C 1
ATOM 689 O O . ILE A 1 94 ? 2.178 -2.785 0.613 1.00 94.81 94 ILE A O 1
ATOM 693 N N . HIS A 1 95 ? 0.631 -4.197 -0.264 1.00 94.62 95 HIS A N 1
ATOM 694 C CA . HIS A 1 95 ? 1.516 -5.046 -1.045 1.00 94.62 95 HIS A CA 1
ATOM 695 C C . HIS A 1 95 ? 1.128 -5.093 -2.520 1.00 94.62 95 HIS A C 1
ATOM 697 O O . HIS A 1 95 ? -0.035 -4.919 -2.891 1.00 94.62 95 HIS A O 1
ATOM 703 N N . TYR A 1 96 ? 2.114 -5.371 -3.366 1.00 95.56 96 TYR A N 1
ATOM 704 C CA . TYR A 1 96 ? 1.870 -5.961 -4.670 1.00 95.56 96 TYR A CA 1
ATOM 705 C C . TYR A 1 96 ? 2.248 -7.435 -4.616 1.00 95.56 96 TYR A C 1
ATOM 707 O O . TYR A 1 96 ? 3.351 -7.781 -4.204 1.00 95.56 96 TYR A O 1
ATOM 715 N N . ASP A 1 97 ? 1.355 -8.283 -5.108 1.00 92.75 97 ASP A N 1
ATOM 716 C CA . ASP A 1 97 ? 1.514 -9.724 -5.013 1.00 92.75 97 ASP A CA 1
ATOM 717 C C . ASP A 1 97 ? 2.616 -10.223 -5.964 1.00 92.75 97 ASP A C 1
ATOM 719 O O . ASP A 1 97 ? 2.981 -9.588 -6.969 1.00 92.75 97 ASP A O 1
ATOM 723 N N . ALA A 1 98 ? 3.131 -11.411 -5.672 1.00 91.38 98 ALA A N 1
ATOM 724 C CA . ALA A 1 98 ? 4.141 -12.057 -6.485 1.00 91.38 98 ALA A CA 1
ATOM 725 C C . ALA A 1 98 ? 3.650 -12.295 -7.927 1.00 91.38 98 ALA A C 1
ATOM 727 O O . ALA A 1 98 ? 2.487 -12.593 -8.199 1.00 91.38 98 ALA A O 1
ATOM 728 N N . TYR A 1 99 ? 4.559 -12.204 -8.894 1.00 92.25 99 TYR A N 1
ATOM 729 C CA . TYR A 1 99 ? 4.260 -12.622 -10.262 1.00 92.25 99 TYR A CA 1
ATOM 730 C C . TYR A 1 99 ? 4.191 -14.154 -10.381 1.00 92.25 99 TYR A C 1
ATOM 732 O O . TYR A 1 99 ? 4.665 -14.907 -9.528 1.00 92.25 99 TYR A O 1
ATOM 740 N N . GLY A 1 100 ? 3.658 -14.647 -11.495 1.00 91.31 100 GLY A N 1
ATOM 741 C CA . GLY A 1 100 ? 3.642 -16.066 -11.817 1.00 91.31 100 GLY A CA 1
ATOM 742 C C . GLY A 1 100 ? 2.709 -16.873 -10.919 1.00 91.31 100 GLY A C 1
ATOM 743 O O . GLY A 1 100 ? 1.635 -16.416 -10.559 1.00 91.31 100 GLY A O 1
ATOM 744 N N . ARG A 1 101 ? 3.079 -18.117 -10.614 1.00 89.56 101 ARG A N 1
ATOM 745 C CA . ARG A 1 101 ? 2.220 -19.039 -9.847 1.00 89.56 101 ARG A CA 1
ATOM 746 C C . ARG A 1 101 ? 2.235 -18.785 -8.338 1.00 89.56 101 ARG A C 1
ATOM 748 O O . ARG A 1 101 ? 1.413 -19.351 -7.630 1.00 89.56 101 ARG A O 1
ATOM 755 N N . ASP A 1 102 ? 3.217 -18.021 -7.864 1.00 85.94 102 ASP A N 1
ATOM 756 C CA . ASP A 1 102 ? 3.449 -17.824 -6.434 1.00 85.94 102 ASP A CA 1
ATOM 757 C C . ASP A 1 102 ? 2.527 -16.732 -5.864 1.00 85.94 102 ASP A C 1
ATOM 759 O O . ASP A 1 102 ? 2.198 -16.761 -4.675 1.00 85.94 102 ASP A O 1
ATOM 763 N N . GLY A 1 103 ? 2.071 -15.810 -6.721 1.00 87.88 103 GLY A N 1
ATOM 764 C CA . GLY A 1 103 ? 1.004 -14.868 -6.403 1.00 87.88 103 GLY A CA 1
ATOM 765 C C . GLY A 1 103 ? -0.364 -15.349 -6.866 1.00 87.88 103 GLY A C 1
ATOM 766 O O . GLY A 1 103 ? -0.509 -16.076 -7.853 1.00 87.88 103 GLY A O 1
ATOM 767 N N . ILE A 1 104 ? -1.374 -14.907 -6.136 1.00 92.44 104 ILE A N 1
ATOM 768 C CA . ILE A 1 104 ? -2.785 -15.204 -6.334 1.00 92.44 104 ILE A CA 1
ATOM 769 C C . ILE A 1 104 ? -3.472 -14.078 -7.109 1.00 92.44 104 ILE A C 1
ATOM 771 O O . ILE A 1 104 ? -4.199 -14.359 -8.061 1.00 92.44 104 ILE A O 1
ATOM 775 N N . GLY A 1 105 ? -3.250 -12.812 -6.748 1.00 92.88 105 GLY A N 1
ATOM 776 C CA . GLY A 1 105 ? -4.010 -11.703 -7.310 1.00 92.88 105 GLY A CA 1
ATOM 777 C C . GLY A 1 105 ? -4.172 -10.517 -6.371 1.00 92.88 105 GLY A C 1
ATOM 778 O O . GLY A 1 105 ? -3.359 -10.264 -5.493 1.00 92.88 105 GLY A O 1
ATOM 779 N N . SER A 1 106 ? -5.241 -9.762 -6.605 1.00 97.06 106 SER A N 1
ATOM 780 C CA . SER A 1 106 ? -5.642 -8.669 -5.727 1.00 97.06 106 SER A CA 1
ATOM 781 C C . SER A 1 106 ? -6.607 -9.165 -4.653 1.00 97.06 106 SER A C 1
ATOM 783 O O . SER A 1 106 ? -7.380 -10.096 -4.894 1.00 97.06 106 SER A O 1
ATOM 785 N N . GLY A 1 107 ? -6.566 -8.536 -3.482 1.00 97.25 107 GLY A N 1
ATOM 786 C CA . GLY A 1 107 ? -7.565 -8.738 -2.447 1.00 97.25 107 GLY A CA 1
ATOM 787 C C . GLY A 1 107 ? -7.113 -8.305 -1.063 1.00 97.25 107 GLY A C 1
ATOM 788 O O . GLY A 1 107 ? -5.932 -8.078 -0.803 1.00 97.25 107 GLY A O 1
ATOM 789 N N . LEU A 1 108 ? -8.082 -8.215 -0.157 1.00 97.31 108 LEU A N 1
ATOM 790 C CA . LEU A 1 108 ? -7.841 -7.963 1.255 1.00 97.31 108 LEU A CA 1
ATOM 791 C C . LEU A 1 108 ? -7.673 -9.275 2.028 1.00 97.31 108 LEU A C 1
ATOM 793 O O . LEU A 1 108 ? -8.525 -10.163 1.952 1.00 97.31 108 LEU A O 1
ATOM 797 N N . ILE A 1 109 ? -6.618 -9.350 2.832 1.00 94.81 109 ILE A N 1
ATOM 798 C CA . ILE A 1 109 ? -6.437 -10.330 3.901 1.00 94.81 109 ILE A CA 1
ATOM 799 C C . ILE A 1 109 ? -6.780 -9.614 5.221 1.00 94.81 109 ILE A C 1
ATOM 801 O O . ILE A 1 109 ? -6.005 -8.764 5.678 1.00 94.81 109 ILE A O 1
ATOM 805 N N . PRO A 1 110 ? -7.948 -9.896 5.821 1.00 92.62 110 PRO A N 1
ATOM 806 C CA . PRO A 1 110 ? -8.431 -9.156 6.983 1.00 92.62 110 PRO A CA 1
ATOM 807 C C . PRO A 1 110 ? -7.675 -9.538 8.271 1.00 92.62 110 PRO A C 1
ATOM 809 O O . PRO A 1 110 ? -7.137 -10.645 8.369 1.00 92.62 110 PRO A O 1
ATOM 812 N N . PRO A 1 111 ? -7.667 -8.669 9.299 1.00 92.25 111 PRO A N 1
ATOM 813 C CA . PRO A 1 111 ? -7.142 -8.999 10.624 1.00 92.25 111 PRO A CA 1
ATOM 814 C C . PRO A 1 111 ? -7.878 -10.187 11.267 1.00 92.25 111 PRO A C 1
ATOM 816 O O . PRO A 1 111 ? -9.081 -10.339 11.088 1.00 92.25 111 PRO A O 1
ATOM 819 N N . LEU A 1 112 ? -7.186 -10.996 12.080 1.00 88.94 112 LEU A N 1
ATOM 820 C CA . LEU A 1 112 ? -7.784 -12.216 12.665 1.00 88.94 112 LEU A CA 1
ATOM 821 C C . LEU A 1 112 ? -8.416 -12.032 14.042 1.00 88.94 112 LEU A C 1
ATOM 823 O O . LEU A 1 112 ? -9.207 -12.864 14.477 1.00 88.94 112 LEU A O 1
ATOM 827 N N . HIS A 1 113 ? -8.008 -10.996 14.772 1.00 76.94 113 HIS A N 1
ATOM 828 C CA . HIS A 1 113 ? -8.363 -10.852 16.189 1.00 76.94 113 HIS A CA 1
ATOM 829 C C . HIS A 1 113 ? -9.757 -10.280 16.422 1.00 76.94 113 HIS A C 1
ATOM 831 O O . HIS A 1 113 ? -10.230 -10.294 17.553 1.00 76.94 113 HIS A O 1
ATOM 837 N N . ASN A 1 114 ? -10.405 -9.785 15.368 1.00 75.50 114 ASN A N 1
ATOM 838 C CA . ASN A 1 114 ? -11.714 -9.152 15.418 1.00 75.50 114 ASN A CA 1
ATOM 839 C C . ASN A 1 114 ? -12.577 -9.642 14.253 1.00 75.50 114 ASN A C 1
ATOM 841 O O . ASN A 1 114 ? -12.064 -10.148 13.257 1.00 75.50 114 ASN A O 1
ATOM 845 N N . GLN A 1 115 ? -13.890 -9.444 14.366 1.00 85.75 115 GLN A N 1
ATOM 846 C CA . GLN A 1 115 ? -14.769 -9.528 13.201 1.00 85.75 115 GLN A CA 1
ATOM 847 C C . GLN A 1 115 ? -14.317 -8.512 12.136 1.00 85.75 115 GLN A C 1
ATOM 849 O O . GLN A 1 115 ? -13.871 -7.422 12.522 1.00 85.75 115 GLN A O 1
ATOM 854 N N . PRO A 1 116 ? -14.437 -8.834 10.832 1.00 89.00 116 PRO A N 1
ATOM 855 C CA . PRO A 1 116 ? -14.170 -7.874 9.770 1.00 89.00 116 PRO A CA 1
ATOM 856 C C . PRO A 1 116 ? -14.928 -6.570 10.015 1.00 89.00 116 PRO A C 1
ATOM 858 O O . PRO A 1 116 ? -16.120 -6.561 10.320 1.00 89.00 116 PRO A O 1
ATOM 861 N N . SER A 1 117 ? -14.211 -5.458 9.931 1.00 92.94 117 SER A N 1
ATOM 862 C CA . SER A 1 117 ? -14.794 -4.128 10.038 1.00 92.94 117 SER A CA 1
ATOM 863 C C . SER A 1 117 ? -15.415 -3.700 8.708 1.00 92.94 117 SER A C 1
ATOM 865 O O . SER A 1 117 ? -15.116 -4.247 7.650 1.00 92.94 117 SER A O 1
ATOM 867 N N . ARG A 1 118 ? -16.204 -2.623 8.724 1.00 95.12 118 ARG A N 1
ATOM 868 C CA . ARG A 1 118 ? -16.723 -2.007 7.489 1.00 95.12 118 ARG A CA 1
ATOM 869 C C . ARG A 1 118 ? -15.617 -1.498 6.559 1.00 95.12 118 ARG A C 1
ATOM 871 O O . ARG A 1 118 ? -15.808 -1.425 5.348 1.00 95.12 118 ARG A O 1
ATOM 878 N N . LEU A 1 119 ? -14.458 -1.146 7.121 1.00 95.88 119 LEU A N 1
ATOM 879 C CA . LEU A 1 119 ? -13.263 -0.826 6.341 1.00 95.88 119 LEU A CA 1
ATOM 880 C C . LEU A 1 119 ? -12.763 -2.063 5.591 1.00 95.88 119 LEU A C 1
ATOM 882 O O . LEU A 1 119 ? -12.492 -1.969 4.396 1.00 95.88 119 LEU A O 1
ATOM 886 N N . ASP A 1 120 ? -12.712 -3.214 6.267 1.00 95.75 120 ASP A N 1
ATOM 887 C CA . ASP A 1 120 ? -12.316 -4.482 5.652 1.00 95.75 120 ASP A CA 1
ATOM 888 C C . ASP A 1 120 ? -13.303 -4.890 4.553 1.00 95.75 120 ASP A C 1
ATOM 890 O O . ASP A 1 120 ? -12.901 -5.192 3.436 1.00 95.75 120 ASP A O 1
ATOM 894 N N . GLU A 1 121 ? -14.605 -4.821 4.824 1.00 95.69 121 GLU A N 1
ATOM 895 C CA . GLU A 1 121 ? -15.644 -5.137 3.837 1.00 95.69 121 GLU A CA 1
ATOM 896 C C . GLU A 1 121 ? -15.567 -4.231 2.602 1.00 95.69 121 GLU A C 1
ATOM 898 O O . GLU A 1 121 ? -15.664 -4.705 1.470 1.00 95.69 121 GLU A O 1
ATOM 903 N N . SER A 1 122 ? -15.355 -2.926 2.796 1.00 98.00 122 SER A N 1
ATOM 904 C CA . SER A 1 122 ? -15.278 -1.973 1.686 1.00 98.00 122 SER A CA 1
ATOM 905 C C . SER A 1 122 ? -14.021 -2.168 0.834 1.00 98.00 122 SER A C 1
ATOM 907 O O . SER A 1 122 ? -14.091 -2.108 -0.397 1.00 98.00 122 SER A O 1
ATOM 909 N N . LEU A 1 123 ? -12.874 -2.444 1.463 1.00 98.19 123 LEU A N 1
ATOM 910 C CA . LEU A 1 123 ? -11.640 -2.785 0.750 1.00 98.19 123 LEU A CA 1
ATOM 911 C C . LEU A 1 123 ? -11.778 -4.122 0.016 1.00 98.19 123 LEU A C 1
ATOM 913 O O . LEU A 1 123 ? -11.412 -4.219 -1.154 1.00 98.19 123 LEU A O 1
ATOM 917 N N . ALA A 1 124 ? -12.370 -5.126 0.662 1.00 97.38 124 ALA A N 1
ATOM 918 C CA . ALA A 1 124 ? -12.634 -6.422 0.057 1.00 97.38 124 ALA A CA 1
ATOM 919 C C . ALA A 1 124 ? -13.603 -6.324 -1.134 1.00 97.38 124 ALA A C 1
ATOM 921 O O . ALA A 1 124 ? -13.422 -7.006 -2.139 1.00 97.38 124 ALA A O 1
ATOM 922 N N . SER A 1 125 ? -14.601 -5.439 -1.072 1.00 97.44 125 SER A N 1
ATOM 923 C CA . SER A 1 125 ? -15.504 -5.178 -2.198 1.00 97.44 125 SER A CA 1
ATOM 924 C C . SER A 1 125 ? -14.803 -4.511 -3.387 1.00 97.44 125 SER A C 1
ATOM 926 O O . SER A 1 125 ? -15.260 -4.671 -4.516 1.00 97.44 125 SER A O 1
ATOM 928 N N . GLU A 1 126 ? -13.742 -3.737 -3.151 1.00 98.00 126 GLU A N 1
ATOM 929 C CA . GLU A 1 126 ? -13.007 -3.016 -4.199 1.00 98.00 126 GLU A CA 1
ATOM 930 C C . GLU A 1 126 ? -11.908 -3.874 -4.844 1.00 98.00 126 GLU A C 1
ATOM 932 O O . GLU A 1 126 ? -11.674 -3.779 -6.050 1.00 98.00 126 GLU A O 1
ATOM 937 N N . PHE A 1 127 ? -11.223 -4.699 -4.050 1.00 97.94 127 PHE A N 1
ATOM 938 C CA . PHE A 1 127 ? -10.028 -5.437 -4.475 1.00 97.94 127 PHE A CA 1
ATOM 939 C C . PHE A 1 127 ? -10.218 -6.959 -4.504 1.00 97.94 127 PHE A C 1
ATOM 941 O O . PHE A 1 127 ? -9.370 -7.668 -5.034 1.00 97.94 127 PHE A O 1
ATOM 948 N N . GLY A 1 128 ? -11.333 -7.472 -3.986 1.00 97.50 128 GLY A N 1
ATOM 949 C CA . GLY A 1 128 ? -11.535 -8.896 -3.726 1.00 97.50 128 GLY A CA 1
ATOM 950 C C . GLY A 1 128 ? -11.156 -9.276 -2.293 1.00 97.50 128 GLY A C 1
ATOM 951 O O . GLY A 1 128 ? -10.599 -8.480 -1.537 1.00 97.50 128 GLY A O 1
ATOM 952 N N . ALA A 1 129 ? -11.461 -10.512 -1.905 1.00 95.44 129 ALA A N 1
ATOM 953 C CA . ALA A 1 129 ? -11.228 -11.014 -0.554 1.00 95.44 129 ALA A CA 1
ATOM 954 C C . ALA A 1 129 ? -10.396 -12.295 -0.580 1.00 95.44 129 ALA A C 1
ATOM 956 O O . ALA A 1 129 ? -10.689 -13.217 -1.344 1.00 95.44 129 ALA A O 1
ATOM 957 N N . PHE A 1 130 ? -9.415 -12.378 0.313 1.00 92.44 130 PHE A N 1
ATOM 958 C CA . PHE A 1 130 ? -8.761 -13.635 0.647 1.00 92.44 130 PHE A CA 1
ATOM 959 C C . PHE A 1 130 ? -9.518 -14.359 1.771 1.00 92.44 130 PHE A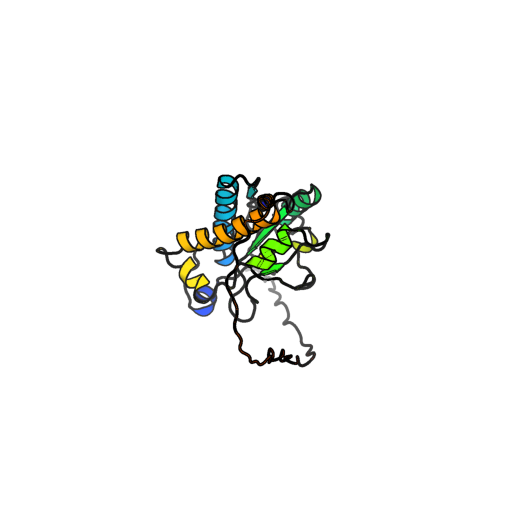 C 1
ATOM 961 O O . PHE A 1 130 ? -10.202 -13.722 2.578 1.00 92.44 130 PHE A O 1
ATOM 968 N N . PRO A 1 131 ? -9.387 -15.694 1.876 1.00 86.31 131 PRO A N 1
ATOM 969 C CA . PRO A 1 131 ? -9.896 -16.434 3.026 1.00 86.31 131 PRO A CA 1
ATOM 970 C C . PRO A 1 131 ? -9.295 -15.922 4.344 1.00 86.31 131 PRO A C 1
ATOM 972 O O . PRO A 1 131 ? -8.106 -15.618 4.401 1.00 86.31 131 PRO A O 1
ATOM 975 N N . LEU A 1 132 ? -10.083 -15.915 5.427 1.00 78.62 132 LEU A N 1
ATOM 976 C CA . LEU A 1 132 ? -9.647 -15.453 6.758 1.00 78.62 132 LEU A CA 1
ATOM 977 C C . LEU A 1 132 ? -8.323 -16.090 7.211 1.00 78.62 132 LEU A C 1
ATOM 979 O O . LEU A 1 132 ? -7.453 -15.404 7.719 1.00 78.62 132 LEU A O 1
ATOM 983 N N . HIS A 1 133 ? -8.127 -17.389 6.981 1.00 80.50 133 HIS A N 1
ATOM 984 C CA . HIS A 1 133 ? -6.907 -18.105 7.374 1.00 80.50 133 HIS A CA 1
ATOM 985 C C . HIS A 1 133 ? -5.939 -18.335 6.212 1.00 80.50 133 HIS A C 1
ATOM 987 O O . HIS A 1 133 ? -5.205 -19.324 6.198 1.00 80.50 133 HIS A O 1
ATOM 993 N N . PHE A 1 134 ? -5.935 -17.439 5.222 1.00 82.31 134 PHE A N 1
ATOM 994 C CA . PHE A 1 134 ? -4.998 -17.515 4.108 1.00 82.31 134 PHE A CA 1
ATOM 995 C C . PHE A 1 134 ? -3.555 -17.638 4.621 1.00 82.31 134 PHE A C 1
ATOM 997 O O . PHE A 1 134 ? -3.114 -16.841 5.452 1.00 82.31 134 PHE A O 1
ATOM 1004 N N . ARG A 1 135 ? -2.841 -18.675 4.156 1.00 81.25 135 ARG A N 1
ATOM 1005 C CA . ARG A 1 135 ? -1.462 -19.008 4.571 1.00 81.25 135 ARG A CA 1
ATOM 1006 C C . ARG A 1 135 ? -1.291 -19.021 6.102 1.00 81.25 135 ARG A C 1
ATOM 1008 O O . ARG A 1 135 ? -0.421 -18.347 6.654 1.00 81.25 135 ARG A O 1
ATOM 1015 N N . ASP A 1 136 ? -2.185 -19.733 6.787 1.00 81.75 136 ASP A N 1
ATOM 1016 C CA . ASP A 1 136 ? -2.239 -19.869 8.250 1.00 81.75 136 ASP A CA 1
ATOM 1017 C C . ASP A 1 136 ? -2.388 -18.534 9.005 1.00 81.75 136 ASP A C 1
ATOM 1019 O O . ASP A 1 136 ? -2.072 -18.426 10.195 1.00 81.75 136 ASP A O 1
ATOM 1023 N N . GLY A 1 137 ? -2.885 -17.495 8.329 1.00 75.00 137 GLY A N 1
ATOM 1024 C CA . GLY A 1 137 ? -3.224 -16.214 8.934 1.00 75.00 137 GLY A CA 1
ATOM 1025 C C . GLY A 1 137 ? -2.099 -15.175 8.990 1.00 75.00 137 GLY A C 1
ATOM 1026 O O . GLY A 1 137 ? -2.331 -14.107 9.543 1.00 75.00 137 GLY A O 1
ATOM 1027 N N . LEU A 1 138 ? -0.919 -15.459 8.419 1.00 83.88 138 LEU A N 1
ATOM 1028 C CA . LEU A 1 138 ? 0.218 -14.533 8.238 1.00 83.88 138 LEU A CA 1
ATOM 1029 C C . LEU A 1 138 ? 0.677 -13.733 9.489 1.00 83.88 138 LEU A C 1
ATOM 1031 O O . LEU A 1 138 ? 0.089 -13.745 10.568 1.00 83.88 138 LEU A O 1
ATOM 1035 N N . GLY A 1 139 ? 1.818 -13.047 9.382 1.00 87.00 139 GLY A N 1
ATOM 1036 C CA . GLY A 1 139 ? 2.399 -12.287 10.497 1.00 87.00 139 GLY A CA 1
ATOM 1037 C C . GLY A 1 139 ? 1.586 -11.048 10.893 1.00 87.00 139 GLY A C 1
ATOM 1038 O O . GLY A 1 139 ? 1.301 -10.855 12.079 1.00 87.00 139 GLY A O 1
ATOM 1039 N N . ALA A 1 140 ? 1.217 -10.217 9.918 1.00 89.69 140 ALA A N 1
ATOM 1040 C CA . ALA A 1 140 ? 0.476 -8.973 10.136 1.00 89.69 140 ALA A CA 1
ATOM 1041 C C . ALA A 1 140 ? -0.989 -9.196 10.583 1.00 89.69 140 ALA A C 1
ATOM 1043 O O . ALA A 1 140 ? -1.384 -8.611 11.598 1.00 89.69 140 ALA A O 1
ATOM 1044 N N . PRO A 1 141 ? -1.782 -10.095 9.962 1.00 91.88 141 PRO A N 1
ATOM 1045 C CA . PRO A 1 141 ? -3.170 -10.318 10.378 1.00 91.88 141 PRO A CA 1
ATOM 1046 C C . PRO A 1 141 ? -3.296 -10.922 11.780 1.00 91.88 141 PRO A C 1
ATOM 1048 O O . PRO A 1 141 ? -4.128 -10.468 12.571 1.00 91.88 141 PRO A O 1
ATOM 1051 N N . ARG A 1 142 ? -2.380 -11.827 12.170 1.00 91.31 142 ARG A N 1
ATOM 1052 C CA . ARG A 1 142 ? -2.185 -12.274 13.570 1.00 91.31 142 ARG A CA 1
ATOM 1053 C C . ARG A 1 142 ? -1.734 -11.165 14.528 1.00 91.31 142 ARG A C 1
ATOM 1055 O O . ARG A 1 142 ? -1.499 -11.431 15.704 1.00 91.31 142 ARG A O 1
ATOM 1062 N N . ARG A 1 143 ? -1.560 -9.929 14.074 1.00 91.62 143 ARG A N 1
ATOM 1063 C CA . ARG A 1 143 ? -1.223 -8.757 14.898 1.00 91.62 143 ARG A CA 1
ATOM 1064 C C . ARG A 1 143 ? -2.261 -7.641 14.780 1.00 91.62 143 ARG A C 1
ATOM 1066 O O . ARG A 1 143 ? -2.030 -6.559 15.308 1.00 91.62 143 ARG A O 1
ATOM 1073 N N . GLY A 1 144 ? -3.409 -7.909 14.154 1.00 92.88 144 GLY A N 1
ATOM 1074 C CA . GLY A 1 144 ? -4.477 -6.921 13.998 1.00 92.88 144 GLY A CA 1
ATOM 1075 C C . GLY A 1 144 ? -4.287 -5.987 12.798 1.00 92.88 144 GLY A C 1
ATOM 1076 O O . GLY A 1 144 ? -4.930 -4.945 12.749 1.00 92.88 144 GLY A O 1
ATOM 1077 N N . ILE A 1 145 ? -3.395 -6.328 11.865 1.00 93.12 145 ILE A N 1
ATOM 1078 C CA . ILE A 1 145 ? -3.053 -5.503 10.701 1.00 93.12 145 ILE A CA 1
ATOM 1079 C C . ILE A 1 145 ? -3.629 -6.170 9.455 1.00 93.12 145 ILE A C 1
ATOM 1081 O O . ILE A 1 145 ? -3.349 -7.340 9.202 1.00 93.12 145 ILE A O 1
ATOM 1085 N N . ALA A 1 146 ? -4.429 -5.435 8.690 1.00 94.62 146 ALA A N 1
ATOM 1086 C CA . ALA A 1 146 ? -4.933 -5.911 7.410 1.00 94.62 146 ALA A CA 1
ATOM 1087 C C . ALA A 1 146 ? -3.817 -5.845 6.359 1.00 94.62 146 ALA A C 1
ATOM 1089 O O . ALA A 1 146 ? -3.034 -4.896 6.370 1.00 94.62 146 ALA A O 1
ATOM 1090 N N . ILE A 1 147 ? -3.764 -6.808 5.441 1.00 95.06 147 ILE A N 1
ATOM 1091 C CA . ILE A 1 147 ? -2.887 -6.744 4.262 1.00 95.06 147 ILE A CA 1
ATOM 1092 C C . ILE A 1 147 ? -3.766 -6.550 3.033 1.00 95.06 147 ILE A C 1
ATOM 1094 O O . ILE A 1 147 ? -4.733 -7.286 2.841 1.00 95.06 147 ILE A O 1
ATOM 1098 N N . LEU A 1 148 ? -3.430 -5.576 2.195 1.00 97.19 148 LEU A N 1
ATOM 1099 C CA . LEU A 1 148 ? -4.064 -5.364 0.904 1.00 97.19 148 LEU A CA 1
ATOM 1100 C C . LEU A 1 148 ? -3.079 -5.667 -0.220 1.00 97.19 148 LEU A C 1
ATOM 1102 O O . LEU A 1 148 ? -2.132 -4.913 -0.432 1.00 97.19 148 LEU A O 1
ATOM 1106 N N . GLU A 1 149 ? -3.374 -6.719 -0.975 1.00 97.06 149 GLU A N 1
ATOM 1107 C CA . GLU A 1 149 ? -2.694 -7.044 -2.223 1.00 97.06 149 GLU A CA 1
ATOM 1108 C C . GLU A 1 149 ? -3.347 -6.262 -3.373 1.00 97.06 149 GLU A C 1
ATOM 1110 O O . GLU A 1 149 ? -4.520 -6.463 -3.714 1.00 97.06 149 GLU A O 1
ATOM 1115 N N . ILE A 1 150 ? -2.604 -5.351 -4.001 1.00 97.75 150 ILE A N 1
ATOM 1116 C CA . ILE A 1 150 ? -3.099 -4.535 -5.125 1.00 97.75 150 ILE A CA 1
ATOM 1117 C C . ILE A 1 150 ? -3.294 -5.372 -6.390 1.00 97.75 150 ILE A C 1
ATOM 1119 O O . ILE A 1 150 ? -4.142 -5.073 -7.232 1.00 97.75 150 ILE A O 1
ATOM 1123 N N . GLY A 1 151 ? -2.502 -6.426 -6.523 1.00 96.69 151 GLY A N 1
ATOM 1124 C CA . GLY A 1 151 ? -2.432 -7.269 -7.699 1.00 96.69 151 GLY A CA 1
ATOM 1125 C C . GLY A 1 151 ? -0.997 -7.681 -7.970 1.00 96.69 151 GLY A C 1
ATOM 1126 O O . GLY A 1 151 ? -0.050 -7.118 -7.424 1.00 96.69 151 GLY A O 1
ATOM 1127 N N . LYS A 1 152 ? -0.851 -8.675 -8.838 1.00 97.00 152 LYS A N 1
ATOM 1128 C CA . LYS A 1 152 ? 0.442 -9.274 -9.152 1.00 97.00 152 LYS A CA 1
ATOM 1129 C C . LYS A 1 152 ? 1.326 -8.285 -9.907 1.00 97.00 152 LYS A C 1
ATOM 1131 O O . LYS A 1 152 ? 0.852 -7.646 -10.850 1.00 97.00 152 LYS A O 1
ATOM 1136 N N . LEU A 1 153 ? 2.612 -8.209 -9.559 1.00 96.50 153 LEU A N 1
ATOM 1137 C CA . LEU A 1 153 ? 3.618 -7.474 -10.342 1.00 96.50 153 LEU A CA 1
ATOM 1138 C C . LEU A 1 153 ? 3.938 -8.181 -11.664 1.00 96.50 153 LEU A C 1
ATOM 1140 O O . LEU A 1 153 ? 5.046 -8.658 -11.888 1.00 96.50 153 LEU A O 1
ATOM 1144 N N . GLU A 1 154 ? 2.954 -8.244 -12.552 1.00 97.25 154 GLU A N 1
ATOM 1145 C CA . GLU A 1 154 ? 3.072 -8.772 -13.905 1.00 97.25 154 GLU A CA 1
ATOM 1146 C C . GLU A 1 154 ? 2.084 -8.081 -14.855 1.00 97.25 154 GLU A C 1
ATOM 1148 O O . GLU A 1 154 ? 1.238 -7.274 -14.451 1.00 97.25 154 GLU A O 1
ATOM 1153 N N . GLY A 1 155 ? 2.185 -8.409 -16.144 1.00 96.44 155 GLY A N 1
ATOM 1154 C CA . GLY A 1 155 ? 1.226 -7.961 -17.154 1.00 96.44 155 GLY A CA 1
ATOM 1155 C C . GLY A 1 155 ? 1.072 -6.437 -17.230 1.00 96.44 155 GLY A C 1
ATOM 1156 O O . GLY A 1 155 ? 2.051 -5.689 -17.176 1.00 96.44 155 GLY A O 1
ATOM 1157 N N . ASN A 1 156 ? -0.172 -5.978 -17.393 1.00 97.56 156 ASN A N 1
ATOM 1158 C CA . ASN A 1 156 ? -0.481 -4.560 -17.595 1.00 97.56 156 ASN A CA 1
ATOM 1159 C C . ASN A 1 156 ? -0.218 -3.709 -16.349 1.00 97.56 156 ASN A C 1
ATOM 1161 O O . ASN A 1 156 ? 0.208 -2.567 -16.491 1.00 97.56 156 ASN A O 1
ATOM 1165 N N . LEU A 1 157 ? -0.436 -4.257 -15.147 1.00 98.00 157 LEU A N 1
ATOM 1166 C CA . LEU A 1 157 ? -0.193 -3.529 -13.903 1.00 98.00 157 LEU A CA 1
ATOM 1167 C C . LEU A 1 157 ? 1.285 -3.152 -13.790 1.00 98.00 157 LEU A C 1
ATOM 1169 O O . LEU A 1 157 ? 1.619 -1.973 -13.680 1.00 98.00 157 LEU A O 1
ATOM 1173 N N . GLU A 1 158 ? 2.174 -4.140 -13.898 1.00 98.25 158 GLU A N 1
ATOM 1174 C CA . GLU A 1 158 ? 3.613 -3.888 -13.845 1.00 98.25 158 GLU A CA 1
ATOM 1175 C C . GLU A 1 158 ? 4.073 -3.005 -15.015 1.00 98.25 158 GLU A C 1
ATOM 1177 O O . GLU A 1 158 ? 4.863 -2.085 -14.814 1.00 98.25 158 GLU A O 1
ATOM 1182 N N . ALA A 1 159 ? 3.550 -3.216 -16.227 1.00 98.06 159 ALA A N 1
ATOM 1183 C CA . ALA A 1 159 ? 3.895 -2.381 -17.377 1.00 98.06 159 ALA A CA 1
ATOM 1184 C C . ALA A 1 159 ? 3.539 -0.899 -17.153 1.00 98.06 159 ALA A C 1
ATOM 1186 O O . ALA A 1 159 ? 4.357 -0.023 -17.441 1.00 98.06 159 ALA A O 1
ATOM 1187 N N . SER A 1 160 ? 2.353 -0.609 -16.607 1.00 98.31 160 SER A N 1
ATOM 1188 C CA . SER A 1 160 ? 1.921 0.756 -16.296 1.00 98.31 160 SER A CA 1
ATOM 1189 C C . SER A 1 160 ? 2.733 1.389 -15.170 1.00 98.31 160 SER A C 1
ATOM 1191 O O . SER A 1 160 ? 3.075 2.567 -15.275 1.00 98.31 160 SER A O 1
ATOM 1193 N N . LEU A 1 161 ? 3.075 0.620 -14.130 1.00 98.38 161 LEU A N 1
ATOM 1194 C CA . LEU A 1 161 ? 3.919 1.088 -13.028 1.00 98.38 161 LEU A CA 1
ATOM 1195 C C . LEU A 1 161 ? 5.335 1.411 -13.511 1.00 98.38 161 LEU A C 1
ATOM 1197 O O . LEU A 1 161 ? 5.882 2.456 -13.183 1.00 98.38 161 LEU A O 1
ATOM 1201 N N . ARG A 1 162 ? 5.936 0.554 -14.337 1.00 97.44 162 ARG A N 1
ATOM 1202 C CA . ARG A 1 162 ? 7.324 0.729 -14.789 1.00 97.44 162 ARG A CA 1
ATOM 1203 C C . ARG A 1 162 ? 7.507 1.770 -15.888 1.00 97.44 162 ARG A C 1
ATOM 1205 O O . ARG A 1 162 ? 8.634 2.210 -16.106 1.00 97.44 162 ARG A O 1
ATOM 1212 N N . ASN A 1 163 ? 6.451 2.138 -16.607 1.00 97.81 163 ASN A N 1
ATOM 1213 C CA . ASN A 1 163 ? 6.530 3.132 -17.671 1.00 97.81 163 ASN A CA 1
ATOM 1214 C C . ASN A 1 163 ? 6.553 4.556 -17.076 1.00 97.81 163 ASN A C 1
ATOM 1216 O O . ASN A 1 163 ? 5.551 4.971 -16.496 1.00 97.81 163 ASN A O 1
ATOM 1220 N N . PRO A 1 164 ? 7.630 5.347 -17.265 1.00 96.75 164 PRO A N 1
ATOM 1221 C CA . PRO A 1 164 ? 7.729 6.699 -16.707 1.00 96.75 164 PRO A CA 1
ATOM 1222 C C . PRO A 1 164 ? 6.601 7.650 -17.129 1.00 96.75 164 PRO A C 1
ATOM 1224 O O . PRO A 1 164 ? 6.300 8.588 -16.401 1.00 96.75 164 PRO A O 1
ATOM 1227 N N . ALA A 1 165 ? 5.969 7.415 -18.283 1.00 97.94 165 ALA A N 1
ATOM 1228 C CA . ALA A 1 165 ? 4.854 8.231 -18.760 1.00 97.94 165 ALA A CA 1
ATOM 1229 C C . ALA A 1 165 ? 3.519 7.919 -18.058 1.00 97.94 165 ALA A C 1
ATOM 1231 O O . ALA A 1 165 ? 2.588 8.713 -18.150 1.00 97.94 165 ALA A O 1
ATOM 1232 N N . SER A 1 166 ? 3.400 6.769 -17.384 1.00 98.06 166 SER A N 1
ATOM 1233 C CA . SER A 1 166 ? 2.158 6.332 -16.730 1.00 98.06 166 SER A CA 1
ATOM 1234 C C . SER A 1 166 ? 2.311 5.950 -15.261 1.00 98.06 166 SER A C 1
ATOM 1236 O O . SER A 1 166 ? 1.297 5.749 -14.599 1.00 98.06 166 SER A O 1
ATOM 1238 N N . SER A 1 167 ? 3.535 5.847 -14.742 1.00 98.06 167 SER A N 1
ATOM 1239 C CA . SER A 1 167 ? 3.821 5.339 -13.397 1.00 98.06 167 SER A CA 1
ATOM 1240 C C . SER A 1 167 ? 3.107 6.139 -12.311 1.00 98.06 167 SER A C 1
ATOM 1242 O O . SER A 1 167 ? 2.417 5.570 -11.466 1.00 98.06 167 SER A O 1
ATOM 1244 N N . GLU A 1 168 ? 3.199 7.467 -12.375 1.00 98.31 168 GLU A N 1
ATOM 1245 C CA . GLU A 1 168 ? 2.522 8.354 -11.435 1.00 98.31 168 GLU A CA 1
ATOM 1246 C C . GLU A 1 168 ? 1.003 8.202 -11.529 1.00 98.31 168 GLU A C 1
ATOM 1248 O O . GLU A 1 168 ? 0.346 8.000 -10.510 1.00 98.31 168 GLU A O 1
ATOM 1253 N N . ALA A 1 169 ? 0.445 8.226 -12.743 1.00 98.44 169 ALA A N 1
ATOM 1254 C CA . ALA A 1 169 ? -0.991 8.068 -12.958 1.00 98.44 169 ALA A CA 1
ATOM 1255 C C . ALA A 1 169 ? -1.507 6.712 -12.445 1.00 98.44 169 ALA A C 1
ATOM 1257 O O . ALA A 1 169 ? -2.572 6.657 -11.833 1.00 98.44 169 ALA A O 1
ATOM 1258 N N . ALA A 1 170 ? -0.739 5.635 -12.632 1.00 98.56 170 ALA A N 1
ATOM 1259 C CA . ALA A 1 170 ? -1.064 4.310 -12.113 1.00 98.56 170 ALA A CA 1
ATOM 1260 C C . ALA A 1 170 ? -1.093 4.303 -10.577 1.00 98.56 170 ALA A C 1
ATOM 1262 O O . ALA A 1 170 ? -2.079 3.865 -9.984 1.00 98.56 170 ALA A O 1
ATOM 1263 N N . VAL A 1 171 ? -0.064 4.862 -9.929 1.00 98.75 171 VAL A N 1
ATOM 1264 C CA . VAL A 1 171 ? -0.007 4.980 -8.463 1.00 98.75 171 VAL A CA 1
ATOM 1265 C C . VAL A 1 171 ? -1.160 5.837 -7.928 1.00 98.75 171 VAL A C 1
ATOM 1267 O O . VAL A 1 171 ? -1.801 5.445 -6.953 1.00 98.75 171 VAL A O 1
ATOM 1270 N N . GLN A 1 172 ? -1.480 6.967 -8.569 1.00 98.62 172 GLN A N 1
ATOM 1271 C CA . GLN A 1 172 ? -2.611 7.809 -8.156 1.00 98.62 172 GLN A CA 1
ATOM 1272 C C . GLN A 1 172 ? -3.958 7.107 -8.336 1.00 98.62 172 GLN A C 1
ATOM 1274 O O . GLN A 1 172 ? -4.820 7.220 -7.467 1.00 98.62 172 GLN A O 1
ATOM 1279 N N . ALA A 1 173 ? -4.151 6.364 -9.428 1.00 98.69 173 ALA A N 1
ATOM 1280 C CA . ALA A 1 173 ? -5.380 5.612 -9.658 1.00 98.69 173 ALA A CA 1
ATOM 1281 C C . ALA A 1 173 ? -5.583 4.534 -8.582 1.00 98.69 173 ALA A C 1
ATOM 1283 O O . ALA A 1 173 ? -6.674 4.411 -8.026 1.00 98.69 173 ALA A O 1
ATOM 1284 N N . ILE A 1 174 ? -4.522 3.798 -8.236 1.00 98.75 174 ILE A N 1
ATOM 1285 C CA . ILE A 1 174 ? -4.545 2.793 -7.165 1.00 98.75 174 ILE A CA 1
ATOM 1286 C C . ILE A 1 174 ? -4.840 3.459 -5.818 1.00 98.75 174 ILE A C 1
ATOM 1288 O O . ILE A 1 174 ? -5.763 3.042 -5.118 1.00 98.75 174 ILE A O 1
ATOM 1292 N N . ALA A 1 175 ? -4.127 4.537 -5.480 1.00 98.75 175 ALA A N 1
ATOM 1293 C CA . ALA A 1 175 ? -4.357 5.280 -4.245 1.00 98.75 175 ALA A CA 1
ATOM 1294 C C . ALA A 1 175 ? -5.793 5.819 -4.153 1.00 98.75 175 ALA A C 1
ATOM 1296 O O . ALA A 1 175 ? -6.423 5.715 -3.102 1.00 98.75 175 ALA A O 1
ATOM 1297 N N . GLY A 1 176 ? -6.338 6.330 -5.260 1.00 98.75 176 GLY A N 1
ATOM 1298 C CA . GLY A 1 176 ? -7.714 6.808 -5.354 1.00 98.75 176 GLY A CA 1
ATOM 1299 C C . GLY A 1 176 ? -8.748 5.727 -5.063 1.00 98.75 176 GLY A C 1
ATOM 1300 O O . GLY A 1 176 ? -9.698 5.988 -4.327 1.00 98.75 176 GLY A O 1
ATOM 1301 N N . ARG A 1 177 ? -8.545 4.509 -5.580 1.00 98.75 177 ARG A N 1
ATOM 1302 C CA . ARG A 1 177 ? -9.418 3.357 -5.299 1.00 98.75 177 ARG A CA 1
ATOM 1303 C C . ARG A 1 177 ? -9.375 2.958 -3.825 1.00 98.75 177 ARG A C 1
ATOM 1305 O O . ARG A 1 177 ? -10.427 2.771 -3.219 1.00 98.75 177 ARG A O 1
ATOM 1312 N N . ILE A 1 178 ? -8.179 2.898 -3.235 1.00 98.69 178 ILE A N 1
ATOM 1313 C CA . ILE A 1 178 ? -7.996 2.583 -1.809 1.00 98.69 178 ILE A CA 1
ATOM 1314 C C . ILE A 1 178 ? -8.686 3.637 -0.944 1.00 98.69 178 ILE A C 1
ATOM 1316 O O . ILE A 1 178 ? -9.525 3.292 -0.120 1.00 98.69 178 ILE A O 1
ATOM 1320 N N . VAL A 1 179 ? -8.383 4.922 -1.146 1.00 98.62 179 VAL A N 1
ATOM 1321 C CA . VAL A 1 179 ? -8.965 6.008 -0.343 1.00 98.62 179 VAL A CA 1
ATOM 1322 C C . VAL A 1 179 ? -10.485 6.046 -0.486 1.00 98.62 179 VAL A C 1
ATOM 1324 O O . VAL A 1 179 ? -11.173 6.117 0.527 1.00 98.62 179 VAL A O 1
ATOM 1327 N N . ALA A 1 180 ? -11.023 5.890 -1.699 1.00 98.50 180 ALA A N 1
ATOM 1328 C CA . ALA A 1 180 ? -12.469 5.820 -1.904 1.00 98.50 180 ALA A CA 1
ATOM 1329 C C . ALA A 1 180 ? -13.112 4.634 -1.162 1.00 98.50 180 ALA A C 1
ATOM 1331 O O . ALA A 1 180 ? -14.195 4.772 -0.594 1.00 98.50 180 ALA A O 1
ATOM 1332 N N . ALA A 1 181 ? -12.455 3.471 -1.129 1.00 98.38 181 ALA A N 1
ATOM 1333 C CA . ALA A 1 181 ? -12.922 2.332 -0.343 1.00 98.38 181 ALA A CA 1
ATOM 1334 C C . ALA A 1 181 ? -12.895 2.629 1.165 1.00 98.38 181 ALA A C 1
ATOM 1336 O O . ALA A 1 181 ? -13.859 2.321 1.869 1.00 98.38 181 ALA A O 1
ATOM 1337 N N . LEU A 1 182 ? -11.853 3.289 1.667 1.00 97.75 182 LEU A N 1
ATOM 1338 C CA . LEU A 1 182 ? -11.777 3.693 3.072 1.00 97.75 182 LEU A CA 1
ATOM 1339 C C . LEU A 1 182 ? -12.881 4.691 3.440 1.00 97.75 182 LEU A C 1
ATOM 1341 O O . LEU A 1 182 ? -13.550 4.514 4.455 1.00 97.75 182 LEU A O 1
ATOM 1345 N N . GLU A 1 183 ? -13.125 5.695 2.596 1.00 97.62 183 GLU A N 1
ATOM 1346 C CA . GLU A 1 183 ? -14.209 6.668 2.776 1.00 97.62 183 GLU A CA 1
ATOM 1347 C C . GLU A 1 183 ? -15.573 5.970 2.860 1.00 97.62 183 GLU A C 1
ATOM 1349 O O . GLU A 1 183 ? -16.341 6.228 3.787 1.00 97.62 183 GLU A O 1
ATOM 1354 N N . ARG A 1 184 ? -15.851 5.018 1.957 1.00 97.44 184 ARG A N 1
ATOM 1355 C CA . ARG A 1 184 ? -17.084 4.211 1.993 1.00 97.44 184 ARG A CA 1
ATOM 1356 C C . ARG A 1 184 ? -17.213 3.382 3.272 1.00 97.44 184 ARG A C 1
ATOM 1358 O O . ARG A 1 184 ? -18.303 3.302 3.832 1.00 97.44 184 ARG A O 1
ATOM 1365 N N . GLY A 1 185 ? -16.119 2.783 3.746 1.00 95.88 185 GLY A N 1
ATOM 1366 C CA . GLY A 1 185 ? -16.114 1.993 4.982 1.00 95.88 185 GLY A CA 1
ATOM 1367 C C . GLY A 1 185 ? 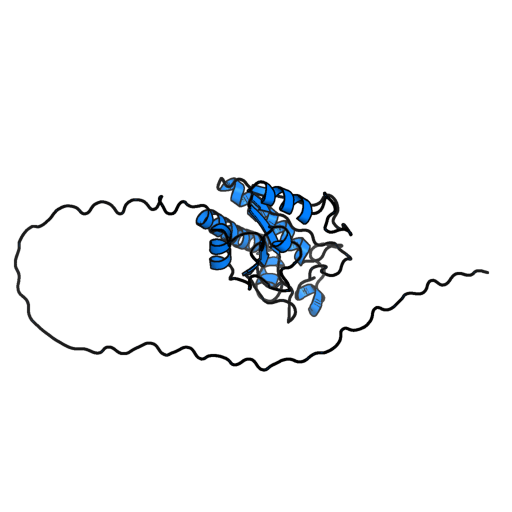-16.336 2.839 6.243 1.00 95.88 185 GLY A C 1
ATOM 1368 O O . GLY A 1 185 ? -16.895 2.345 7.222 1.00 95.88 185 GLY A O 1
ATOM 1369 N N . LEU A 1 186 ? -15.939 4.117 6.212 1.00 94.88 186 LEU A N 1
ATOM 1370 C CA . LEU A 1 186 ? -16.140 5.079 7.303 1.00 94.88 186 LEU A CA 1
ATOM 1371 C C . LEU A 1 186 ? -17.493 5.795 7.252 1.00 94.88 186 LEU A C 1
ATOM 1373 O O . LEU A 1 186 ? -17.962 6.257 8.291 1.00 94.88 186 LEU A O 1
ATOM 1377 N N . ALA A 1 187 ? -18.114 5.906 6.076 1.00 90.12 187 ALA A N 1
ATOM 1378 C CA . ALA A 1 187 ? -19.383 6.605 5.906 1.00 90.12 187 ALA A CA 1
ATOM 1379 C C . ALA A 1 187 ? -20.466 6.004 6.813 1.00 90.12 187 ALA A C 1
ATOM 1381 O O . ALA A 1 187 ? -20.665 4.793 6.833 1.00 90.12 187 ALA A O 1
ATOM 1382 N N . ASP A 1 188 ? -21.172 6.827 7.579 1.00 67.56 188 ASP A N 1
ATOM 1383 C CA . ASP A 1 188 ? -22.264 6.381 8.446 1.00 67.56 188 ASP A CA 1
ATOM 1384 C C . ASP A 1 188 ? -23.459 5.910 7.587 1.00 67.56 188 ASP A C 1
ATOM 1386 O O . ASP A 1 188 ? -23.942 6.696 6.767 1.00 67.56 188 ASP A O 1
ATOM 1390 N N . PRO A 1 189 ? -23.966 4.668 7.738 1.00 61.06 189 PRO A N 1
ATOM 1391 C CA . PRO A 1 189 ? -25.119 4.211 6.969 1.00 61.06 189 PRO A CA 1
ATOM 1392 C C . PRO A 1 189 ? -26.396 4.996 7.299 1.00 61.06 189 PRO A C 1
ATOM 1394 O O . PRO A 1 189 ? -27.326 4.984 6.504 1.00 61.06 189 PRO A O 1
ATOM 1397 N N . SER A 1 190 ? -26.450 5.693 8.439 1.00 56.59 190 SER A N 1
ATOM 1398 C CA . SER A 1 190 ? -27.581 6.547 8.821 1.00 56.59 190 SER A CA 1
ATOM 1399 C C . SER A 1 190 ? -27.551 7.946 8.188 1.00 56.59 190 SER A C 1
ATOM 1401 O O . SER A 1 190 ? -28.523 8.688 8.301 1.00 56.59 190 SER A O 1
ATOM 1403 N N . ARG A 1 191 ? -26.464 8.305 7.486 1.00 50.22 191 ARG A N 1
ATOM 1404 C CA . ARG A 1 191 ? -26.318 9.567 6.738 1.00 50.22 191 ARG A CA 1
ATOM 1405 C C . ARG A 1 191 ? -26.654 9.458 5.251 1.00 50.22 191 ARG A C 1
ATOM 1407 O O . ARG A 1 191 ? -26.393 10.402 4.508 1.00 50.22 191 ARG A O 1
ATOM 1414 N N . SER A 1 192 ? -27.244 8.354 4.793 1.00 49.62 192 SER A N 1
ATOM 1415 C CA . SER A 1 192 ? -27.991 8.399 3.535 1.00 49.62 192 SER A CA 1
ATOM 1416 C C . SER A 1 192 ? -29.085 9.453 3.693 1.00 49.62 192 SER A C 1
ATOM 1418 O O . SER A 1 192 ? -29.995 9.262 4.500 1.00 49.62 192 SER A O 1
ATOM 1420 N N . GLU A 1 193 ? -28.930 10.574 2.985 1.00 48.09 193 GLU A N 1
ATOM 1421 C CA . GLU A 1 193 ? -29.913 11.652 2.872 1.00 48.09 193 GLU A CA 1
ATOM 1422 C C . GLU A 1 193 ? -31.332 11.065 2.843 1.00 48.09 193 GLU A C 1
ATOM 1424 O O . GLU A 1 193 ? -31.558 10.084 2.119 1.00 48.09 193 GLU A O 1
ATOM 1429 N N . PRO A 1 194 ? -32.291 11.613 3.612 1.00 43.47 194 PRO A N 1
ATOM 1430 C CA . PRO A 1 194 ? -33.662 11.162 3.504 1.00 43.47 194 PRO A CA 1
ATOM 1431 C C . PRO A 1 194 ? -34.080 11.323 2.043 1.00 43.47 194 PRO A C 1
ATOM 1433 O O . PRO A 1 194 ? -33.991 12.418 1.484 1.00 43.47 194 PRO A O 1
ATOM 1436 N N . LEU A 1 195 ? -34.520 10.226 1.417 1.00 52.16 195 LEU A N 1
ATOM 1437 C CA . LEU A 1 195 ? -35.329 10.299 0.206 1.00 52.16 195 LEU A CA 1
ATOM 1438 C C . LEU A 1 195 ? -36.407 11.342 0.487 1.00 52.16 195 LEU A C 1
ATOM 1440 O O . LEU A 1 195 ? -37.194 11.162 1.419 1.00 52.16 195 LEU A O 1
ATOM 1444 N N . GLY A 1 196 ? -36.353 12.451 -0.254 1.00 43.97 196 GLY A N 1
ATOM 1445 C CA . GLY A 1 196 ? -37.275 13.566 -0.100 1.00 43.97 196 GLY A CA 1
ATOM 1446 C C . GLY A 1 196 ? -38.699 13.045 0.032 1.00 43.97 196 GLY A C 1
ATOM 1447 O O . GLY A 1 196 ? -39.107 12.145 -0.706 1.00 43.97 196 GLY A O 1
ATOM 1448 N N . GLU A 1 197 ? -39.405 13.569 1.029 1.00 47.72 197 GLU A N 1
ATOM 1449 C CA . GLU A 1 197 ? -40.772 13.185 1.345 1.00 47.72 197 GLU A CA 1
ATOM 1450 C C . GLU A 1 197 ? -41.648 13.118 0.080 1.00 47.72 197 GLU A C 1
ATOM 1452 O O . GLU A 1 197 ? -41.539 13.976 -0.807 1.00 47.72 197 GLU A O 1
ATOM 1457 N N . PRO A 1 198 ? -42.544 12.123 -0.021 1.00 51.19 198 PRO A N 1
ATOM 1458 C CA . PRO A 1 198 ? -43.524 12.082 -1.092 1.00 51.19 198 PRO A CA 1
ATOM 1459 C C . PRO A 1 198 ? -44.468 13.286 -0.963 1.00 51.19 198 PRO A C 1
ATOM 1461 O O . PRO A 1 198 ? -45.127 13.467 0.059 1.00 51.19 198 PRO A O 1
ATOM 1464 N N . SER A 1 199 ? -44.556 14.107 -2.014 1.00 46.91 199 SER A N 1
ATOM 1465 C CA . SER A 1 199 ? -45.615 15.119 -2.122 1.00 46.91 199 SER A CA 1
ATOM 1466 C C . SER A 1 199 ? -47.001 14.455 -2.109 1.00 46.91 199 SER A C 1
ATOM 1468 O O . SER A 1 199 ? -47.177 13.417 -2.755 1.00 46.91 199 SER A O 1
ATOM 1470 N N . PRO A 1 200 ? -48.000 15.041 -1.425 1.00 53.28 200 PRO A N 1
ATOM 1471 C CA . PRO A 1 200 ? -49.336 14.467 -1.340 1.00 53.28 200 PRO A CA 1
ATOM 1472 C C . PRO A 1 200 ? -50.161 14.715 -2.620 1.00 53.28 200 PRO A C 1
ATOM 1474 O O . PRO A 1 200 ? -50.471 15.858 -2.929 1.00 53.28 200 PRO A O 1
ATOM 1477 N N . GLU A 1 201 ? -50.532 13.615 -3.297 1.00 49.72 201 GLU A N 1
ATOM 1478 C CA . GLU A 1 201 ? -51.909 13.223 -3.706 1.00 49.72 201 GLU A CA 1
ATOM 1479 C C . GLU A 1 201 ? -52.742 14.141 -4.668 1.00 49.72 201 GLU A C 1
ATOM 1481 O O . GLU A 1 201 ? -52.353 15.261 -4.982 1.00 49.72 201 GLU A O 1
ATOM 1486 N N . PRO A 1 202 ? -53.822 13.638 -5.319 1.00 44.50 202 PRO A N 1
ATOM 1487 C CA . PRO A 1 202 ? -53.894 13.528 -6.775 1.00 44.50 202 PRO A CA 1
ATOM 1488 C C . PRO A 1 202 ? -54.972 14.413 -7.425 1.00 44.50 202 PRO A C 1
ATOM 1490 O O . PRO A 1 202 ? -56.011 14.715 -6.841 1.00 44.50 202 PRO A O 1
ATOM 1493 N N . LEU A 1 203 ? -54.786 14.741 -8.707 1.00 36.38 203 LEU A N 1
ATOM 1494 C CA . LEU A 1 203 ? -55.849 15.280 -9.558 1.00 36.38 203 LEU A CA 1
ATOM 1495 C C . LEU A 1 203 ? -56.388 14.186 -10.482 1.00 36.38 203 LEU A C 1
ATOM 1497 O O . LEU A 1 203 ? -55.708 13.690 -11.379 1.00 36.38 203 LEU A O 1
ATOM 1501 N N . ALA A 1 204 ? -57.642 13.825 -10.223 1.00 35.19 204 ALA A N 1
ATOM 1502 C CA . ALA A 1 204 ? -58.477 12.992 -11.065 1.00 35.19 204 ALA A CA 1
ATOM 1503 C C . ALA A 1 204 ? -58.570 13.552 -12.497 1.00 35.19 204 ALA A C 1
ATOM 1505 O O . ALA A 1 204 ? -58.872 14.726 -12.704 1.00 35.19 204 ALA A O 1
ATOM 1506 N N . GLY A 1 205 ? -58.373 12.682 -13.487 1.00 30.97 205 GLY A N 1
ATOM 1507 C CA . GLY A 1 205 ? -58.531 13.003 -14.903 1.00 30.97 205 GLY A CA 1
ATOM 1508 C C . GLY A 1 205 ? -58.472 11.739 -15.750 1.00 30.97 205 GLY A C 1
ATOM 1509 O O . GLY A 1 205 ? -57.413 11.325 -16.203 1.00 30.97 205 GLY A O 1
ATOM 1510 N N . ALA A 1 206 ? -59.622 11.091 -15.898 1.00 36.25 206 ALA A N 1
ATOM 1511 C CA . ALA A 1 206 ? -59.823 9.827 -16.592 1.00 36.25 206 ALA A CA 1
ATOM 1512 C C . ALA A 1 206 ? -59.447 9.867 -18.079 1.00 36.25 206 ALA A C 1
ATOM 1514 O O . ALA A 1 206 ? -59.999 10.707 -18.776 1.00 36.25 206 ALA A O 1
ATOM 1515 N N . ILE A 1 207 ? -58.688 8.879 -18.589 1.00 34.69 207 ILE A N 1
ATOM 1516 C CA . ILE A 1 207 ? -58.864 8.354 -19.960 1.00 34.69 207 ILE A CA 1
ATOM 1517 C C . ILE A 1 207 ? -58.414 6.872 -20.073 1.00 34.69 207 ILE A C 1
ATOM 1519 O O . ILE A 1 207 ? -57.232 6.561 -20.089 1.00 34.69 207 ILE A O 1
ATOM 1523 N N . LYS A 1 208 ? -59.411 5.976 -20.140 1.00 32.50 208 LYS A N 1
ATOM 1524 C CA . LYS A 1 208 ? -59.569 4.789 -21.019 1.00 32.50 208 LYS A CA 1
ATOM 1525 C C . LYS A 1 208 ? -58.359 3.865 -21.328 1.00 32.50 208 LYS A C 1
ATOM 1527 O O . LYS A 1 208 ? -57.448 4.228 -22.061 1.00 32.50 208 LYS A O 1
ATOM 1532 N N . ALA A 1 209 ? -58.480 2.594 -20.921 1.00 32.50 209 ALA A N 1
ATOM 1533 C CA . ALA A 1 209 ? -57.756 1.442 -21.489 1.00 32.50 209 ALA A CA 1
ATOM 1534 C C . ALA A 1 209 ? -58.196 1.148 -22.949 1.00 32.50 209 ALA A C 1
ATOM 1536 O O . ALA A 1 209 ? -59.293 1.571 -23.341 1.00 32.50 209 ALA A O 1
ATOM 1537 N N . PRO A 1 210 ? -57.401 0.400 -23.748 1.00 43.12 210 PRO A N 1
ATOM 1538 C CA . PRO A 1 210 ? -57.566 -1.062 -23.730 1.00 43.12 210 PRO A CA 1
ATOM 1539 C C . PRO A 1 210 ? -56.292 -1.920 -23.944 1.00 43.12 210 PRO A C 1
ATOM 1541 O O . PRO A 1 210 ? -55.397 -1.575 -24.705 1.00 43.12 210 PRO A O 1
ATOM 1544 N N . ASN A 1 211 ? -56.319 -3.086 -23.285 1.00 32.78 211 ASN A N 1
ATOM 1545 C CA . ASN A 1 211 ? -55.928 -4.446 -23.700 1.00 32.78 211 ASN A CA 1
ATOM 1546 C C . ASN A 1 211 ? -54.717 -4.705 -24.619 1.00 32.78 211 ASN A C 1
ATOM 1548 O O . ASN A 1 211 ? -54.743 -4.362 -25.796 1.00 32.78 211 ASN A O 1
ATOM 1552 N N . ASN A 1 212 ? -53.790 -5.536 -24.120 1.00 31.95 212 ASN A N 1
ATOM 1553 C CA . ASN A 1 212 ? -53.423 -6.890 -24.608 1.00 31.95 212 ASN A CA 1
ATOM 1554 C C . ASN A 1 212 ? -51.982 -7.201 -24.156 1.00 31.95 212 ASN A C 1
ATOM 1556 O O . ASN A 1 212 ? -51.071 -6.433 -24.421 1.00 31.95 212 ASN A O 1
ATOM 1560 N N . ALA A 1 213 ? -51.770 -8.177 -23.273 1.00 30.66 213 ALA A N 1
ATOM 1561 C CA . ALA A 1 213 ? -51.664 -9.619 -23.529 1.00 30.66 213 ALA A CA 1
ATOM 1562 C C . ALA A 1 213 ? -50.218 -10.065 -23.817 1.00 30.66 213 ALA A C 1
ATOM 1564 O O . ALA A 1 213 ? -49.603 -9.598 -24.768 1.00 30.66 213 ALA A O 1
ATOM 1565 N N . SER A 1 214 ? -49.797 -11.098 -23.072 1.00 31.34 214 SER A N 1
ATOM 1566 C CA . SER A 1 214 ? -48.653 -11.993 -23.343 1.00 31.34 214 SER A CA 1
ATOM 1567 C C . SER A 1 214 ? -47.266 -11.372 -23.106 1.00 31.34 214 SER A C 1
ATOM 1569 O O . SER A 1 214 ? -46.991 -10.270 -23.539 1.00 31.34 214 SER A O 1
ATOM 1571 N N . GLY A 1 215 ? -46.297 -12.006 -22.460 1.00 29.67 215 GLY A N 1
ATOM 1572 C CA . GLY A 1 215 ? -46.193 -13.345 -21.916 1.00 29.67 215 GLY A CA 1
ATOM 1573 C C . GLY A 1 215 ? -44.729 -13.617 -21.544 1.00 29.67 215 GLY A C 1
ATOM 1574 O O . GLY A 1 215 ? -43.834 -12.855 -21.891 1.00 29.67 215 GLY A O 1
ATOM 1575 N N . VAL A 1 216 ? -44.534 -14.764 -20.899 1.00 36.03 216 VAL A N 1
ATOM 1576 C CA . VAL A 1 216 ? -43.285 -15.536 -20.833 1.00 36.03 216 VAL A CA 1
ATOM 1577 C C . VAL A 1 216 ? -42.192 -15.027 -19.882 1.00 36.03 216 VAL A C 1
ATOM 1579 O O . VAL A 1 216 ? -41.264 -14.303 -20.224 1.00 36.03 216 VAL A O 1
ATOM 1582 N N . SER A 1 217 ? -42.291 -15.575 -18.673 1.00 30.30 217 SER A N 1
ATOM 1583 C CA . SER A 1 217 ? -41.182 -15.957 -17.800 1.00 30.30 217 SER A CA 1
ATOM 1584 C C . SER A 1 217 ? -40.265 -16.978 -18.483 1.00 30.30 217 SER A C 1
ATOM 1586 O O . SER A 1 217 ? -40.765 -17.929 -19.087 1.00 30.30 217 SER A O 1
ATOM 1588 N N . SER A 1 218 ? -38.945 -16.825 -18.340 1.00 37.09 218 SER A N 1
ATOM 1589 C CA . SER A 1 218 ? -37.984 -17.939 -18.285 1.00 37.09 218 SER A CA 1
ATOM 1590 C C . SER A 1 218 ? -36.616 -17.486 -17.747 1.00 37.09 218 SER A C 1
ATOM 1592 O O . SER A 1 218 ? -36.292 -16.301 -17.836 1.00 37.09 218 SER A O 1
ATOM 1594 N N . PRO A 1 219 ? -35.842 -18.401 -17.130 1.00 39.06 219 PRO A N 1
ATOM 1595 C CA . PRO A 1 219 ? -34.962 -18.103 -16.005 1.00 39.06 219 PRO A CA 1
ATOM 1596 C C . PRO A 1 219 ? -33.462 -18.127 -16.344 1.00 39.06 219 PRO A C 1
ATOM 1598 O O . PRO A 1 219 ? -33.035 -18.595 -17.397 1.00 39.06 219 PRO A O 1
ATOM 1601 N N . LEU A 1 220 ? -32.678 -17.640 -15.378 1.00 35.09 220 LEU A N 1
ATOM 1602 C CA . LEU A 1 220 ? -31.220 -17.755 -15.260 1.00 35.09 220 LEU A CA 1
ATOM 1603 C C . LEU A 1 220 ? -30.702 -19.187 -15.498 1.00 35.09 220 LEU A C 1
ATOM 1605 O O . LEU A 1 220 ? -31.269 -20.123 -14.929 1.00 35.09 220 LEU A O 1
ATOM 1609 N N . PRO A 1 221 ? -29.566 -19.369 -16.197 1.00 35.69 221 PRO A N 1
ATOM 1610 C CA . PRO A 1 221 ? -28.797 -20.595 -16.097 1.00 35.69 221 PRO A CA 1
ATOM 1611 C C . PRO A 1 221 ? -27.840 -20.581 -14.895 1.00 35.69 221 PRO A C 1
ATOM 1613 O O . PRO A 1 221 ? -27.232 -19.577 -14.522 1.00 35.69 221 PRO A O 1
ATOM 1616 N N . SER A 1 222 ? -27.774 -21.764 -14.303 1.00 32.31 222 SER A N 1
ATOM 1617 C CA . SER A 1 222 ? -27.157 -22.168 -13.052 1.00 32.31 222 SER A CA 1
ATOM 1618 C C . SER A 1 222 ? -25.629 -22.162 -13.065 1.00 32.31 222 SER A C 1
ATOM 1620 O O . SER A 1 222 ? -24.985 -22.369 -14.088 1.00 32.31 222 SER A O 1
ATOM 1622 N N . ARG A 1 223 ? -25.076 -22.001 -11.860 1.00 33.72 223 ARG A N 1
ATOM 1623 C CA . ARG A 1 223 ? -23.671 -22.197 -11.491 1.00 33.72 223 ARG A CA 1
ATOM 1624 C C . ARG A 1 223 ? -23.171 -23.593 -11.881 1.00 33.72 223 ARG A C 1
ATOM 1626 O O . ARG A 1 223 ? -23.706 -24.583 -11.386 1.00 33.72 223 ARG A O 1
ATOM 1633 N N . GLU A 1 224 ? -22.087 -23.659 -12.647 1.00 30.48 224 GLU A N 1
ATOM 1634 C CA . GLU A 1 224 ? -21.237 -24.849 -12.705 1.00 30.48 224 GLU A CA 1
ATOM 1635 C C . GLU A 1 224 ? -20.192 -24.787 -11.587 1.00 30.48 224 GLU A C 1
ATOM 1637 O O . GLU A 1 224 ? -19.386 -23.861 -11.484 1.00 30.48 224 GLU A O 1
ATOM 1642 N N . ALA A 1 225 ? -20.271 -25.787 -10.714 1.00 31.05 225 ALA A N 1
ATOM 1643 C CA . ALA A 1 225 ? -19.286 -26.108 -9.702 1.00 31.05 225 ALA A CA 1
ATOM 1644 C C . ALA A 1 225 ? -18.080 -26.768 -10.376 1.00 31.05 225 ALA A C 1
ATOM 1646 O O . ALA A 1 225 ? -18.219 -27.788 -11.051 1.00 31.05 225 ALA A O 1
ATOM 1647 N N . ILE A 1 226 ? -16.895 -26.201 -10.169 1.00 33.72 226 ILE A N 1
ATOM 1648 C CA . ILE A 1 226 ? -15.641 -26.809 -10.604 1.00 33.72 226 ILE A CA 1
ATOM 1649 C C . ILE A 1 226 ? -15.094 -27.621 -9.431 1.00 33.72 226 ILE A C 1
ATOM 1651 O O . ILE A 1 226 ? -14.764 -27.078 -8.377 1.00 33.72 226 ILE A O 1
ATOM 1655 N N . ASN A 1 227 ? -15.056 -28.936 -9.623 1.00 31.73 227 ASN A N 1
ATOM 1656 C CA . ASN A 1 227 ? -14.478 -29.915 -8.713 1.00 31.73 227 ASN A CA 1
ATOM 1657 C C . ASN A 1 227 ? -12.967 -29.690 -8.539 1.00 31.73 227 ASN A C 1
ATOM 1659 O O . ASN A 1 227 ? -12.230 -29.599 -9.521 1.00 31.73 227 ASN A O 1
ATOM 1663 N N . ALA A 1 228 ? -12.511 -29.679 -7.287 1.00 30.59 228 ALA A N 1
ATOM 1664 C CA . ALA A 1 228 ? -11.108 -29.834 -6.916 1.00 30.59 228 ALA A CA 1
ATOM 1665 C C . ALA A 1 228 ? -10.729 -31.329 -6.867 1.00 30.59 228 ALA A C 1
ATOM 1667 O O . ALA A 1 228 ? -11.534 -32.128 -6.379 1.00 30.59 228 ALA A O 1
ATOM 1668 N N . PRO A 1 229 ? -9.522 -31.730 -7.307 1.00 34.47 229 PRO A N 1
ATOM 1669 C CA . PRO A 1 229 ? -8.930 -33.006 -6.927 1.00 34.47 229 PRO A CA 1
ATOM 1670 C C . PRO A 1 229 ? -7.984 -32.864 -5.710 1.00 34.47 229 PRO A C 1
ATOM 1672 O O . PRO A 1 229 ? -7.510 -31.760 -5.429 1.00 34.47 229 PRO A O 1
ATOM 1675 N N . PRO A 1 230 ? -7.733 -33.966 -4.976 1.00 33.19 230 PRO A N 1
ATOM 1676 C CA . PRO A 1 230 ? -7.232 -33.950 -3.603 1.00 33.19 230 PRO A CA 1
ATOM 1677 C C . PRO A 1 230 ? -5.701 -34.007 -3.478 1.00 33.19 230 PRO A C 1
ATOM 1679 O O . PRO A 1 230 ? -4.995 -34.415 -4.398 1.00 33.19 230 PRO A O 1
ATOM 1682 N N . ASP A 1 231 ? -5.253 -33.606 -2.287 1.00 31.03 231 ASP A N 1
ATOM 1683 C CA . ASP A 1 231 ? -4.062 -33.992 -1.521 1.00 31.03 231 ASP A CA 1
ATOM 1684 C C . ASP A 1 231 ? -2.902 -34.691 -2.247 1.00 31.03 231 ASP A C 1
ATOM 1686 O O . ASP A 1 231 ? -2.967 -35.850 -2.660 1.00 31.03 231 ASP A O 1
ATOM 1690 N N . GLY A 1 232 ? -1.761 -34.001 -2.251 1.00 28.61 232 GLY A N 1
ATOM 1691 C CA . GLY A 1 232 ? -0.454 -34.566 -2.551 1.00 28.61 232 GLY A CA 1
ATOM 1692 C C . GLY A 1 232 ? 0.612 -33.916 -1.679 1.00 28.61 232 GLY A C 1
ATOM 1693 O O . GLY A 1 232 ? 1.130 -32.850 -2.004 1.00 28.61 232 GLY A O 1
ATOM 1694 N N . GLU A 1 233 ? 0.945 -34.578 -0.573 1.00 29.52 233 GLU A N 1
ATOM 1695 C CA . GLU A 1 233 ? 2.192 -34.370 0.159 1.00 29.52 233 GLU A CA 1
ATOM 1696 C C . GLU A 1 233 ? 3.392 -34.398 -0.802 1.00 29.52 233 GLU A C 1
ATOM 1698 O O . GLU A 1 233 ? 3.496 -35.316 -1.621 1.00 29.52 233 GLU A O 1
ATOM 1703 N N . ARG A 1 234 ? 4.328 -33.445 -0.662 1.00 33.66 234 ARG A N 1
ATOM 1704 C CA . ARG A 1 234 ? 5.785 -33.671 -0.790 1.00 33.66 234 ARG A CA 1
ATOM 1705 C C . ARG A 1 234 ? 6.602 -32.404 -0.507 1.00 33.66 234 ARG A C 1
ATOM 1707 O O . ARG A 1 234 ? 6.631 -31.460 -1.283 1.00 33.66 234 ARG A O 1
ATOM 1714 N N . SER A 1 235 ? 7.321 -32.486 0.611 1.00 32.84 235 SER A N 1
ATOM 1715 C CA . SER A 1 235 ? 8.782 -32.337 0.695 1.00 32.84 235 SER A CA 1
ATOM 1716 C C . SER A 1 235 ? 9.409 -31.030 0.188 1.00 32.84 235 SER A C 1
ATOM 1718 O O . SER A 1 235 ? 9.693 -30.868 -0.995 1.00 32.84 235 SER A O 1
ATOM 1720 N N . GLY A 1 236 ? 9.756 -30.150 1.132 1.00 31.39 236 GLY A N 1
ATOM 1721 C CA . GLY A 1 236 ? 10.681 -29.040 0.889 1.00 31.39 236 GLY A CA 1
ATOM 1722 C C . GLY A 1 236 ? 12.129 -29.510 0.647 1.00 31.39 236 GLY A C 1
ATOM 1723 O O . GLY A 1 236 ? 12.515 -30.581 1.126 1.00 31.39 236 GLY A O 1
ATOM 1724 N N . PRO A 1 237 ? 12.952 -28.732 -0.079 1.00 37.84 237 PRO A N 1
ATOM 1725 C CA . PRO A 1 237 ? 14.373 -29.021 -0.234 1.00 37.84 237 PRO A CA 1
ATOM 1726 C C . PRO A 1 237 ? 15.200 -28.501 0.965 1.00 37.84 237 PRO A C 1
ATOM 1728 O O . PRO A 1 237 ? 14.844 -27.490 1.574 1.00 37.84 237 PRO A O 1
ATOM 1731 N N . PRO A 1 238 ? 16.311 -29.178 1.321 1.00 36.22 238 PRO A N 1
ATOM 1732 C CA . PRO A 1 238 ? 17.095 -28.887 2.518 1.00 36.22 238 PRO A CA 1
ATOM 1733 C C . PRO A 1 238 ? 18.048 -27.695 2.350 1.00 36.22 238 PRO A C 1
ATOM 1735 O O . PRO A 1 238 ? 18.624 -27.465 1.288 1.00 36.22 238 PRO A O 1
ATOM 1738 N N . ALA A 1 239 ? 18.262 -26.989 3.462 1.00 33.62 239 ALA A N 1
ATOM 1739 C CA . ALA A 1 239 ? 19.218 -25.900 3.613 1.00 33.62 239 ALA A CA 1
ATOM 1740 C C . ALA A 1 239 ? 20.677 -26.371 3.455 1.00 33.62 239 ALA A C 1
ATOM 1742 O O . ALA A 1 239 ? 21.151 -27.255 4.175 1.00 33.62 239 ALA A O 1
ATOM 1743 N N . SER A 1 240 ? 21.417 -25.731 2.553 1.00 36.88 240 SER A N 1
ATOM 1744 C CA . SER A 1 240 ? 22.857 -25.918 2.378 1.00 36.88 240 SER A CA 1
ATOM 1745 C C . SER A 1 240 ? 23.629 -25.180 3.480 1.00 36.88 240 SER A C 1
ATOM 1747 O O . SER A 1 240 ? 23.682 -23.953 3.522 1.00 36.88 240 SER A O 1
ATOM 1749 N N . ARG A 1 241 ? 24.267 -25.948 4.371 1.00 32.03 241 ARG A N 1
ATOM 1750 C CA . ARG A 1 241 ? 25.315 -25.485 5.296 1.00 32.03 241 ARG A CA 1
ATOM 1751 C C . ARG A 1 241 ? 26.528 -24.980 4.508 1.00 32.03 241 ARG A C 1
ATOM 1753 O O . ARG A 1 241 ? 27.201 -25.776 3.859 1.00 32.03 241 ARG A O 1
ATOM 1760 N N . LEU A 1 242 ? 26.877 -23.706 4.664 1.00 35.03 242 LEU A N 1
ATOM 1761 C CA . LEU A 1 242 ? 28.227 -23.209 4.389 1.00 35.03 242 LEU A CA 1
ATOM 1762 C C . LEU A 1 242 ? 29.117 -23.515 5.603 1.00 35.03 242 LEU A C 1
ATOM 1764 O O . LEU A 1 242 ? 28.897 -23.005 6.700 1.00 35.03 242 LEU A O 1
ATOM 1768 N N . ARG A 1 243 ? 30.100 -24.400 5.404 1.00 34.59 243 ARG A N 1
ATOM 1769 C CA . ARG A 1 243 ? 31.216 -24.622 6.331 1.00 34.59 243 ARG A CA 1
ATOM 1770 C C . ARG A 1 243 ? 32.234 -23.498 6.152 1.00 34.59 243 ARG A C 1
ATOM 1772 O O . ARG A 1 243 ? 32.676 -23.243 5.038 1.00 34.59 243 ARG A O 1
ATOM 1779 N N . ALA A 1 244 ? 32.632 -22.891 7.264 1.00 34.22 244 ALA A N 1
ATOM 1780 C CA . ALA A 1 244 ? 33.830 -22.074 7.362 1.00 34.22 244 ALA A CA 1
ATOM 1781 C C . ALA A 1 244 ? 35.081 -22.959 7.207 1.00 34.22 244 ALA A C 1
ATOM 1783 O O . ALA A 1 244 ? 35.169 -24.018 7.833 1.00 34.22 244 ALA A O 1
ATOM 1784 N N . SER A 1 245 ? 36.040 -22.519 6.394 1.00 40.12 245 SER A N 1
ATOM 1785 C CA . SER A 1 245 ? 37.409 -23.035 6.382 1.00 40.12 245 SER A CA 1
ATOM 1786 C C . SER A 1 245 ? 38.324 -22.033 7.082 1.00 40.12 245 SER A C 1
ATOM 1788 O O . SER A 1 245 ? 38.499 -20.906 6.624 1.00 40.12 245 SER A O 1
ATOM 1790 N N . SER A 1 246 ? 38.884 -22.467 8.204 1.00 37.75 246 SER A N 1
ATOM 1791 C CA . SER A 1 246 ? 40.008 -21.864 8.916 1.00 37.75 246 SER A CA 1
ATOM 1792 C C . SER A 1 246 ? 41.316 -22.564 8.529 1.00 37.75 246 SER A C 1
ATOM 1794 O O . SER A 1 246 ? 41.316 -23.789 8.410 1.00 37.75 246 SER A O 1
ATOM 1796 N N . GLY A 1 247 ? 42.409 -21.800 8.446 1.00 31.78 247 GLY A N 1
ATOM 1797 C CA . GLY A 1 247 ? 43.800 -22.261 8.286 1.00 31.78 247 GLY A CA 1
ATOM 1798 C C . GLY A 1 247 ? 44.359 -21.863 6.914 1.00 31.78 247 GLY A C 1
ATOM 1799 O O . GLY A 1 247 ? 43.762 -22.220 5.909 1.00 31.78 247 GLY A O 1
ATOM 1800 N N . GLY A 1 248 ? 45.416 -21.068 6.761 1.00 38.47 248 GLY A N 1
ATOM 1801 C CA . GLY A 1 248 ? 46.545 -20.815 7.651 1.00 38.47 248 GLY A CA 1
ATOM 1802 C C . GLY A 1 248 ? 47.768 -21.535 7.094 1.00 38.47 248 GLY A C 1
ATOM 1803 O O . GLY A 1 248 ? 47.925 -22.710 7.392 1.00 38.47 248 GLY A O 1
ATOM 1804 N N . GLU A 1 249 ? 48.531 -20.835 6.252 1.00 37.44 249 GLU A N 1
ATOM 1805 C CA . GLU A 1 249 ? 50.002 -20.727 6.169 1.00 37.44 249 GLU A CA 1
ATOM 1806 C C . GLU A 1 249 ? 50.356 -19.681 5.098 1.00 37.44 249 GLU A C 1
ATOM 1808 O O . GLU A 1 249 ? 49.651 -19.633 4.061 1.00 37.44 249 GLU A O 1
#

pLDDT: mean 76.3, std 25.49, range [28.61, 98.75]

Foldseek 3Di:
DEEEAAQAPPDPPQDALFCCVPPVVDDRPDPPHHVFNVLQVLLSVLLQVVLVVVVHPYDYQDQPDRHDPDCCPCSHLLNVQLVCVVVVHAAEYETAAEPDPRGDWWAKAFAQPDDQALLRVLRCVLTNYDPNCVVHNDSNSPSRHMYTHNTYRDDPLVVQCPDPVRNVVSSNVSSVSSSVSNCSRPDDPVPPPPPPD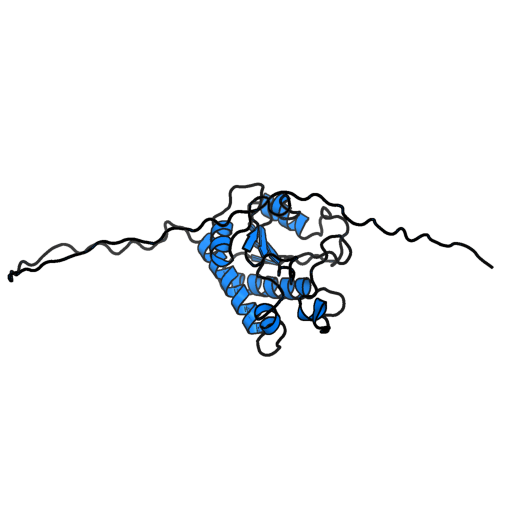DDDDDDDDDDDDDDDDDDDDDDDDDDDDDDDDDDDDDDDDDDDDDDDDDDDD

Sequence (249 aa):
MLAGHADSQGIGGAGTGGEAVGRRGARPMQPGITDELYWNLLTSRAVVRLGLERGLSMRLYEPPVRSIADGNDPRTNWSVGRAHAAGGGYALEIHYDAYGRDGIGSGLIPPLHNQPSRLDESLASEFGAFPLHFRDGLGAPRRGIAILEIGKLEGNLEASLRNPASSEAAVQAIAGRIVAALERGLADPSRSEPLGEPSPEPLAGAIKAPNNASGVSSPLPSREAINAPPDGERSGPPASRLRASSGGE

Radius of gyration: 25.17 Å; chains: 1; bounding box: 110×50×45 Å

Secondary structure (DSSP, 8-state):
-EE-----TTSTTPPP-HHHHHTT-PPPSSTTS-HHHHHHHHHHHHHHHHHHHTT---EE---SSS--S-TTSTTSHHHHHHHHHHTT--EEEEEEEPSTTS---SEEE--SSSPPPHHHHHHHHHH-B--TTGGGGTTTGGGT-EEEEEEESSHHHHHHHH-TTTHHHHHHHHHHHHHHHHHHHHS-GGGS-----PPP-------------------PPPPPP-PPPP-----PPPP----------